Protein AF-A0AAE0E469-F1 (afdb_monomer)

Secondary structure (DSSP, 8-state):
-HHHHHHHB-HHHHHHHHHHHHHHHT--EEEEEETTEEEEEETTEEEEEPTTS-EEETT-HHHHHSS--HHHHHHHHHTS---S--GGG--GGGBTTHHHHHHH-TTS------HHHHHHHHHHHHHHHHHHHHHHHTT-HHHHHHHHHHHHHHHHHHHHHHHHHHHTTS--------------------------PPPP--------

Nearest PDB structures (foldseek):
  6u5o-assembly1_L  TM=4.399E-01  e=8.710E-01  Human metapneumovirus CAN97-83
  1w4t-assembly1_A  TM=4.137E-01  e=1.783E+00  Pseudomonas aeruginosa
  4py5-assembly1_A  TM=3.480E-01  e=1.583E+00  Thermovibrio ammonificans HB-1
  3c30-assembly1_A  TM=3.059E-01  e=9.493E+00  unclassified

Solvent-accessible surface area (backbone atoms only — not comparable to full-atom values): 12985 Å² total; per-residue (Å²): 67,70,69,61,43,55,71,45,28,32,71,72,57,32,51,56,42,50,56,22,54,60,53,19,73,79,56,55,75,47,80,47,79,54,98,90,43,67,34,37,39,36,83,86,39,47,34,42,66,46,97,87,72,45,78,47,47,65,79,36,41,38,82,64,71,57,40,68,38,24,63,59,50,33,42,36,45,73,75,64,65,44,60,58,80,59,68,92,65,60,52,63,84,52,26,50,59,48,69,56,51,66,71,75,41,84,78,61,75,76,80,64,81,54,67,68,58,58,50,50,53,54,50,53,43,50,52,42,56,49,52,46,49,53,60,61,19,68,79,35,74,70,44,32,54,54,52,50,56,52,49,57,53,49,52,51,54,51,53,51,52,57,55,50,60,68,65,66,77,77,76,83,78,89,87,83,86,82,90,83,89,78,90,86,87,89,79,88,80,89,87,80,87,85,85,87,80,85,85,87,83,84,88,82,87,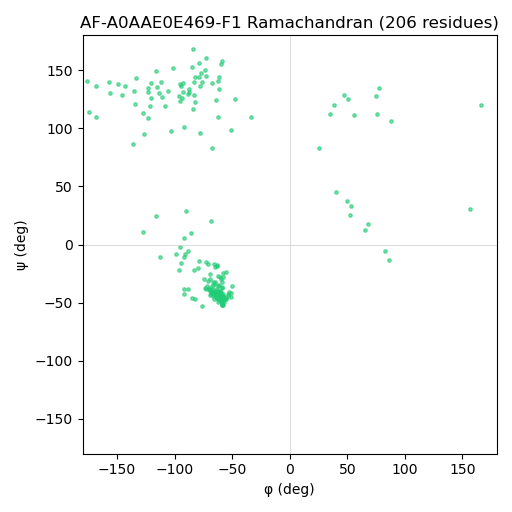84,88,132

Radius of gyration: 27.35 Å; Cα contacts (8 Å, |Δi|>4): 157; chains: 1; bounding box: 76×49×83 Å

pLDDT: mean 72.16, std 24.76, range [26.22, 98.0]

Mean predicted aligned error: 18.22 Å

InterPro domains:
  IPR006564 Zinc finger, PMZ-type [SM00575] (55-83)
  IPR007527 Zinc finger, SWIM-type [PF04434] (51-77)
  IPR007527 Zinc finger, SWIM-type [PS50966] (40-80)
  IPR031052 FHY3/FAR1 family [PTHR31669] (3-160)

Sequence (208 aa):
MLIQVREVYTKAIFLEFQHQFEQAVELNMNCVMNDGNIFYSVNMDCVSKESDNTLSCSCMMFEMKGVLCSHIIKILIDALNIKEIPTQYILKWWTKQARVECVQDMQWREIQEDPKLQQTCRYRLLCSIFTRISSRASESEKAYILANEHAINLTKVVEDILHVEIAGDNQEKDDGSQNIATEVDCTQDSNVIKVKGLKKERNISWAM

Structure (mmCIF, N/CA/C/O backbone):
data_AF-A0AAE0E469-F1
#
_entry.id   AF-A0AAE0E469-F1
#
loop_
_atom_site.group_PDB
_atom_site.id
_atom_site.type_symbol
_atom_site.label_atom_id
_atom_site.label_alt_id
_atom_site.label_comp_id
_atom_site.label_asym_id
_atom_site.label_entity_id
_atom_site.label_seq_id
_atom_site.pdbx_PDB_ins_code
_atom_site.Cartn_x
_atom_site.Cartn_y
_atom_site.Cartn_z
_atom_site.occupancy
_atom_site.B_iso_or_equiv
_atom_site.auth_seq_id
_atom_site.auth_comp_id
_atom_site.auth_asym_id
_atom_site.auth_atom_id
_atom_site.pdbx_PDB_model_num
ATOM 1 N N . MET A 1 1 ? -2.682 -8.317 -15.937 1.00 94.06 1 MET A N 1
ATOM 2 C CA . MET A 1 1 ? -3.074 -8.051 -14.537 1.00 94.06 1 MET A CA 1
ATOM 3 C C . MET A 1 1 ? -4.566 -7.750 -14.430 1.00 94.06 1 MET A C 1
ATOM 5 O O . MET A 1 1 ? -5.264 -8.517 -13.786 1.00 94.06 1 MET A O 1
ATOM 9 N N . LEU A 1 2 ? -5.096 -6.727 -15.121 1.00 95.06 2 LEU A N 1
ATOM 10 C CA . LEU A 1 2 ? -6.527 -6.360 -15.063 1.00 95.06 2 LEU A CA 1
ATOM 11 C C . LEU A 1 2 ? -7.510 -7.511 -15.349 1.00 95.06 2 LEU A C 1
ATOM 13 O O . LEU A 1 2 ? -8.511 -7.623 -14.651 1.00 95.06 2 LEU A O 1
ATOM 17 N N . ILE A 1 3 ? -7.220 -8.378 -16.331 1.00 95.81 3 ILE A N 1
ATOM 18 C CA . ILE A 1 3 ? -8.074 -9.538 -16.662 1.00 95.81 3 ILE A CA 1
ATOM 19 C C . ILE A 1 3 ? -8.235 -10.456 -15.443 1.00 95.81 3 ILE A C 1
ATOM 21 O O . ILE A 1 3 ? -9.351 -10.736 -15.027 1.00 95.81 3 ILE A O 1
ATOM 25 N N . GLN A 1 4 ? -7.126 -10.861 -14.826 1.00 95.06 4 GLN A N 1
ATOM 26 C CA . GLN A 1 4 ? -7.129 -11.710 -13.635 1.00 95.06 4 GLN A CA 1
ATOM 27 C C . GLN A 1 4 ? -7.886 -11.049 -12.472 1.00 95.06 4 GLN A C 1
ATOM 29 O O . GLN A 1 4 ? -8.752 -11.668 -11.859 1.00 95.06 4 GLN A O 1
ATOM 34 N N . VAL A 1 5 ? -7.605 -9.772 -12.191 1.00 93.88 5 VAL A N 1
ATOM 35 C CA . VAL A 1 5 ? -8.246 -9.050 -11.082 1.00 93.88 5 VAL A CA 1
ATOM 36 C C . VAL A 1 5 ? -9.755 -8.915 -11.298 1.00 93.88 5 VAL A C 1
ATOM 38 O O . VAL A 1 5 ? -10.522 -9.086 -10.352 1.00 93.88 5 VAL A O 1
ATOM 41 N N . ARG A 1 6 ? -10.204 -8.685 -12.539 1.00 94.44 6 ARG A N 1
ATOM 42 C CA . ARG A 1 6 ? -11.630 -8.655 -12.903 1.00 94.44 6 ARG A CA 1
ATOM 43 C C . ARG A 1 6 ? -12.335 -9.964 -12.577 1.00 94.44 6 ARG A C 1
ATOM 45 O O . ARG A 1 6 ? -13.501 -9.939 -12.180 1.00 94.44 6 ARG A O 1
ATOM 52 N N . GLU A 1 7 ? -11.664 -11.095 -12.764 1.00 93.62 7 GLU A N 1
ATOM 53 C CA . GLU A 1 7 ? -12.246 -12.406 -12.487 1.00 93.62 7 GLU A CA 1
ATOM 54 C C . GLU A 1 7 ? -12.343 -12.687 -10.990 1.00 93.62 7 GLU A C 1
ATOM 56 O O . GLU A 1 7 ? -13.364 -13.207 -10.538 1.00 93.62 7 GLU A O 1
ATOM 61 N N . VAL A 1 8 ? -11.350 -12.248 -10.218 1.00 91.44 8 VAL A N 1
ATOM 62 C CA . VAL A 1 8 ? -11.252 -12.534 -8.784 1.00 91.44 8 VAL A CA 1
ATOM 63 C C . VAL A 1 8 ? -12.060 -11.557 -7.926 1.00 91.44 8 VAL A C 1
ATOM 65 O O . VAL A 1 8 ? -12.781 -11.996 -7.030 1.00 91.44 8 VAL A O 1
ATOM 68 N N . TYR A 1 9 ? -11.975 -10.248 -8.171 1.00 90.62 9 TYR A N 1
ATOM 69 C CA . TYR A 1 9 ? -12.551 -9.222 -7.293 1.00 90.62 9 TYR A CA 1
ATOM 70 C C . TYR A 1 9 ? -14.022 -8.922 -7.555 1.00 90.62 9 TYR A C 1
ATOM 72 O O . TYR A 1 9 ? -14.538 -9.035 -8.668 1.00 90.62 9 TYR A O 1
ATOM 80 N N . THR A 1 10 ? -14.716 -8.480 -6.505 1.00 87.94 10 THR A N 1
ATOM 81 C CA . THR A 1 10 ? -16.032 -7.849 -6.666 1.00 87.94 10 THR A CA 1
ATOM 82 C C . THR A 1 10 ? -15.926 -6.602 -7.552 1.00 87.94 10 THR A C 1
ATOM 84 O O . THR A 1 10 ? -14.876 -5.966 -7.633 1.00 87.94 10 THR A O 1
ATOM 87 N N . LYS A 1 11 ? -17.028 -6.216 -8.210 1.00 89.38 11 LYS A N 1
ATOM 88 C CA . LYS A 1 11 ? -17.038 -5.086 -9.156 1.00 89.38 11 LYS A CA 1
ATOM 89 C C . LYS A 1 11 ? -16.494 -3.787 -8.546 1.00 89.38 11 LYS A C 1
ATOM 91 O O . LYS A 1 11 ? -15.735 -3.094 -9.209 1.00 89.38 11 LYS A O 1
ATOM 96 N N . ALA A 1 12 ? -16.870 -3.467 -7.307 1.00 88.12 12 ALA A N 1
ATOM 97 C CA . ALA A 1 12 ? -16.428 -2.243 -6.639 1.00 88.12 12 ALA A CA 1
ATOM 98 C C . ALA A 1 12 ? -14.904 -2.217 -6.442 1.00 88.12 12 ALA A C 1
ATOM 100 O O . ALA A 1 12 ? -14.252 -1.239 -6.791 1.00 88.12 12 ALA A O 1
ATOM 101 N N . ILE A 1 13 ? -14.332 -3.323 -5.961 1.00 91.94 13 ILE A N 1
ATOM 102 C CA . ILE A 1 13 ? -12.889 -3.422 -5.720 1.00 91.94 13 ILE A CA 1
ATOM 103 C C . ILE A 1 13 ? -12.108 -3.496 -7.029 1.00 91.94 13 ILE A C 1
ATOM 105 O O . ILE A 1 13 ? -11.037 -2.908 -7.139 1.00 91.94 13 ILE A O 1
ATOM 109 N N . PHE A 1 14 ? -12.660 -4.155 -8.050 1.00 94.50 14 PHE A N 1
ATOM 110 C CA . PHE A 1 14 ? -12.078 -4.127 -9.386 1.00 94.50 14 PHE A CA 1
ATOM 111 C C . PHE A 1 14 ? -11.963 -2.696 -9.930 1.00 94.50 14 PHE A C 1
ATOM 113 O O . PHE A 1 14 ?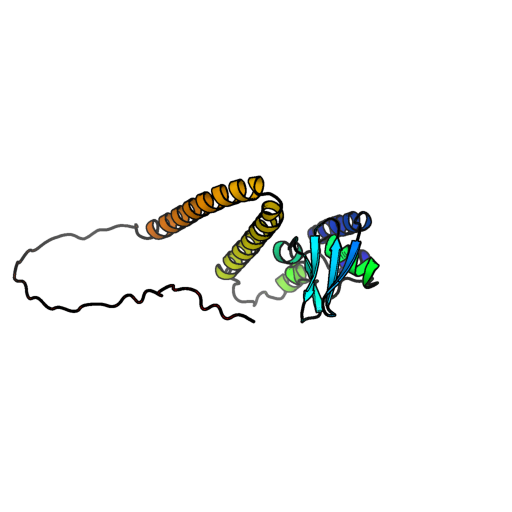 -10.920 -2.359 -10.478 1.00 94.50 14 PHE A O 1
ATOM 120 N N . LEU A 1 15 ? -12.986 -1.852 -9.758 1.00 94.38 15 LEU A N 1
ATOM 121 C CA . LEU A 1 15 ? -12.942 -0.460 -10.223 1.00 94.38 15 LEU A CA 1
ATOM 122 C C . LEU A 1 15 ? -11.894 0.373 -9.470 1.00 94.38 15 LEU A C 1
ATOM 124 O O . LEU A 1 15 ? -11.164 1.132 -10.101 1.00 94.38 15 LEU A O 1
ATOM 128 N N . GLU A 1 16 ? -11.763 0.191 -8.153 1.00 94.12 16 GLU A N 1
ATOM 129 C CA . GLU A 1 16 ? -10.701 0.845 -7.373 1.00 94.12 16 GLU A CA 1
ATOM 130 C C . GLU A 1 16 ? -9.311 0.395 -7.848 1.00 94.12 16 GLU A C 1
ATOM 132 O O . GLU A 1 16 ? -8.427 1.220 -8.076 1.00 94.12 16 GLU A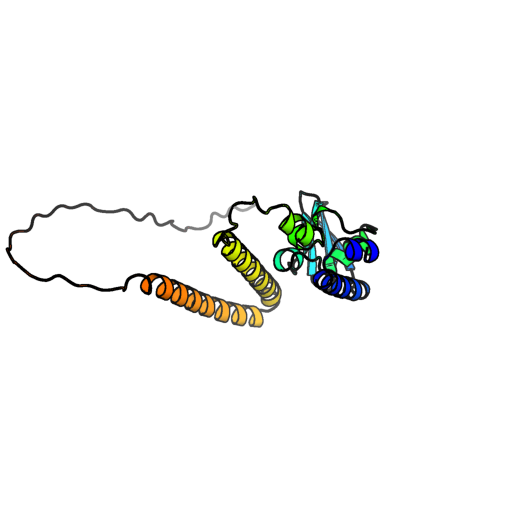 O 1
ATOM 137 N N . PHE A 1 17 ? -9.121 -0.911 -8.054 1.00 96.12 17 PHE A N 1
ATOM 138 C CA . PHE A 1 17 ? -7.868 -1.446 -8.579 1.00 96.12 17 PHE A CA 1
ATOM 139 C C . PHE A 1 17 ? -7.572 -0.924 -9.989 1.00 96.12 17 PHE A C 1
ATOM 141 O O . PHE A 1 17 ? -6.437 -0.563 -10.284 1.00 96.12 17 PHE A O 1
ATOM 148 N N . GLN A 1 18 ? -8.581 -0.865 -10.860 1.00 97.25 18 GLN A N 1
ATOM 149 C CA . GLN A 1 18 ? -8.441 -0.335 -12.212 1.00 97.25 18 GLN A CA 1
ATOM 150 C C . GLN A 1 18 ? -7.968 1.121 -12.182 1.00 97.25 18 GLN A C 1
ATOM 152 O O . GLN A 1 18 ? -7.025 1.463 -12.888 1.00 97.25 18 GLN A O 1
ATOM 157 N N . HIS A 1 19 ? -8.551 1.948 -11.315 1.00 96.25 19 HIS A N 1
ATOM 158 C CA . HIS A 1 19 ? -8.124 3.332 -11.139 1.00 96.25 19 HIS A CA 1
ATOM 159 C C . HIS A 1 19 ? -6.658 3.444 -10.680 1.00 96.25 19 HIS A C 1
ATOM 161 O O . HIS A 1 19 ? -5.913 4.288 -11.177 1.00 96.25 19 HIS A O 1
ATOM 167 N N . GLN A 1 20 ? -6.212 2.578 -9.763 1.00 96.94 20 GLN A N 1
ATOM 168 C CA . GLN A 1 20 ? -4.802 2.524 -9.351 1.00 96.94 20 GLN A CA 1
ATOM 169 C C . GLN A 1 20 ? -3.880 2.052 -10.479 1.00 96.94 20 GLN A C 1
ATOM 171 O O . GLN A 1 20 ? -2.775 2.568 -10.636 1.00 96.94 20 GLN A O 1
ATOM 176 N N . PHE A 1 21 ? -4.335 1.087 -11.277 1.00 96.94 21 PHE A N 1
ATOM 177 C CA . PHE A 1 21 ? -3.595 0.578 -12.425 1.00 96.94 21 PHE A CA 1
ATOM 178 C C . PHE A 1 21 ? -3.399 1.656 -13.495 1.00 96.94 21 PHE A C 1
ATOM 180 O O . PHE A 1 21 ? -2.299 1.800 -14.016 1.00 96.94 21 PHE A O 1
ATOM 187 N N . GLU A 1 22 ? -4.440 2.429 -13.798 1.00 96.19 22 GLU A N 1
ATOM 188 C CA . GLU A 1 22 ? -4.377 3.545 -14.748 1.00 96.19 22 GLU A CA 1
ATOM 189 C C . GLU A 1 22 ? -3.402 4.626 -14.265 1.00 96.19 22 GLU A C 1
ATOM 191 O O . GLU A 1 22 ? -2.513 5.019 -15.017 1.00 96.19 22 GLU A O 1
ATOM 196 N N . GLN A 1 23 ? -3.475 5.016 -12.986 1.00 95.25 23 GLN A N 1
ATOM 197 C CA . GLN A 1 23 ? -2.520 5.962 -12.395 1.00 95.25 23 GLN A CA 1
ATOM 198 C C . GLN A 1 23 ? -1.072 5.469 -12.464 1.00 95.25 23 GLN A C 1
ATOM 200 O O . GLN A 1 23 ? -0.169 6.270 -12.686 1.00 95.25 23 GLN A O 1
ATOM 205 N N . ALA A 1 24 ? -0.830 4.164 -12.297 1.00 95.50 24 ALA A N 1
ATOM 206 C CA . ALA A 1 24 ? 0.519 3.601 -12.315 1.00 95.50 24 ALA A CA 1
ATOM 207 C C . ALA A 1 24 ? 1.258 3.862 -13.638 1.00 95.50 24 ALA A C 1
ATOM 209 O O . ALA A 1 24 ? 2.478 4.032 -13.638 1.00 95.50 24 ALA A O 1
ATOM 210 N N . VAL A 1 25 ? 0.535 3.926 -14.761 1.00 91.38 25 VAL A N 1
ATOM 211 C CA . VAL A 1 25 ? 1.118 4.152 -16.093 1.00 91.38 25 VAL A CA 1
ATOM 212 C C . VAL A 1 25 ? 1.841 5.500 -16.168 1.00 91.38 25 VAL A C 1
ATOM 214 O O . VAL A 1 25 ? 2.889 5.592 -16.805 1.00 91.38 25 VAL A O 1
ATOM 217 N N . GLU A 1 26 ? 1.333 6.514 -15.469 1.00 91.50 26 GLU A N 1
ATOM 218 C CA . GLU A 1 26 ? 1.835 7.893 -15.506 1.00 91.50 26 GLU A CA 1
ATOM 219 C C . GLU A 1 26 ? 2.955 8.171 -14.490 1.00 91.50 26 GLU A C 1
ATOM 221 O O . GLU A 1 26 ? 3.531 9.261 -14.467 1.00 91.50 26 GLU A O 1
ATOM 226 N N . LEU A 1 27 ? 3.278 7.205 -13.625 1.00 91.94 27 LEU A N 1
ATOM 227 C CA . LEU A 1 27 ? 4.275 7.405 -12.579 1.00 91.94 27 LEU A CA 1
ATOM 228 C C . LEU A 1 27 ? 5.703 7.297 -13.118 1.00 91.94 27 LEU A C 1
ATOM 230 O O . LEU A 1 27 ? 6.016 6.436 -13.943 1.00 91.94 27 LEU A O 1
ATOM 234 N N . ASN A 1 28 ? 6.599 8.116 -12.567 1.00 89.31 28 ASN A N 1
ATOM 235 C CA . ASN A 1 28 ? 8.036 7.959 -12.755 1.00 89.31 28 ASN A CA 1
ATOM 236 C C . ASN A 1 28 ? 8.614 7.147 -11.599 1.00 89.31 28 ASN A C 1
ATOM 238 O O . ASN A 1 28 ? 8.279 7.383 -10.437 1.00 89.31 28 ASN A O 1
ATOM 242 N N . MET A 1 29 ? 9.496 6.207 -11.925 1.00 90.69 29 MET A N 1
ATOM 243 C CA . MET A 1 29 ? 10.128 5.309 -10.965 1.00 90.69 29 MET A CA 1
ATOM 244 C C . MET A 1 29 ? 11.646 5.440 -11.053 1.00 90.69 29 MET A C 1
ATOM 246 O O . MET A 1 29 ? 12.221 5.335 -12.133 1.00 90.69 29 MET A O 1
ATOM 250 N N . ASN A 1 30 ? 12.279 5.597 -9.896 1.00 86.12 30 ASN A N 1
ATOM 251 C CA . ASN A 1 30 ? 13.720 5.518 -9.709 1.00 86.12 30 ASN A CA 1
ATOM 252 C C . ASN A 1 30 ? 14.051 4.341 -8.786 1.00 86.12 30 ASN A C 1
ATOM 254 O O . ASN A 1 30 ? 13.279 4.008 -7.888 1.00 86.12 30 ASN A O 1
ATOM 258 N N . CYS A 1 31 ? 15.214 3.732 -8.988 1.00 83.38 31 CYS A N 1
ATOM 259 C CA . CYS A 1 31 ? 15.713 2.643 -8.157 1.00 83.38 31 CYS A CA 1
ATOM 260 C C . CYS A 1 31 ? 16.963 3.106 -7.407 1.00 83.38 31 CYS A C 1
ATOM 262 O O . CYS A 1 31 ? 17.894 3.632 -8.018 1.00 83.38 31 CYS A O 1
ATOM 264 N N . VAL A 1 32 ? 16.993 2.883 -6.096 1.00 81.06 32 VAL A N 1
ATOM 265 C CA . VAL A 1 32 ? 18.137 3.160 -5.226 1.00 81.06 32 VAL A CA 1
ATOM 266 C C . VAL A 1 32 ? 18.562 1.850 -4.571 1.00 81.06 32 VAL A C 1
ATOM 268 O O . VAL A 1 32 ? 17.747 1.158 -3.964 1.00 81.06 32 VAL A O 1
ATOM 271 N N . MET A 1 33 ? 19.839 1.496 -4.699 1.00 74.75 33 MET A N 1
ATOM 272 C CA . MET A 1 33 ? 20.418 0.365 -3.972 1.00 74.75 33 MET A CA 1
ATOM 273 C C . MET A 1 33 ? 21.106 0.880 -2.711 1.00 74.75 33 MET A C 1
ATOM 275 O O . MET A 1 33 ? 21.937 1.783 -2.801 1.00 74.75 33 MET A O 1
ATOM 279 N N . ASN A 1 34 ? 20.779 0.303 -1.556 1.00 74.25 34 ASN A N 1
ATOM 280 C CA . ASN A 1 34 ? 21.435 0.608 -0.288 1.00 74.25 34 ASN A CA 1
ATOM 281 C C . ASN A 1 34 ? 21.761 -0.692 0.455 1.00 74.25 34 ASN A C 1
ATOM 283 O O . ASN A 1 34 ? 20.857 -1.480 0.723 1.00 74.25 34 ASN A O 1
ATOM 287 N N . ASP A 1 35 ? 23.040 -0.933 0.745 1.00 75.81 35 ASP A N 1
ATOM 288 C CA . ASP A 1 35 ? 23.527 -2.109 1.486 1.00 75.81 35 ASP A CA 1
ATOM 289 C C . ASP A 1 35 ? 22.997 -3.466 0.973 1.00 75.81 35 ASP A C 1
ATOM 291 O O . ASP A 1 35 ? 22.701 -4.380 1.739 1.00 75.81 35 ASP A O 1
ATOM 295 N N . GLY A 1 36 ? 22.853 -3.605 -0.350 1.00 71.69 36 GLY A N 1
ATOM 296 C CA . GLY A 1 36 ? 22.331 -4.819 -0.996 1.00 71.69 36 GLY A CA 1
ATOM 297 C C . GLY A 1 36 ? 20.801 -4.923 -1.043 1.00 71.69 36 GLY A C 1
ATOM 298 O O . GLY A 1 36 ? 20.279 -5.817 -1.709 1.00 71.69 36 GLY A O 1
ATOM 299 N N . ASN A 1 37 ? 20.080 -3.989 -0.419 1.00 75.00 37 ASN A N 1
ATOM 300 C CA . ASN A 1 37 ? 18.627 -3.874 -0.508 1.00 75.00 37 ASN A CA 1
ATOM 301 C C . ASN A 1 37 ? 18.217 -2.916 -1.634 1.00 75.00 37 ASN A C 1
ATOM 303 O O . ASN A 1 37 ? 18.810 -1.852 -1.827 1.00 75.00 37 ASN A O 1
ATOM 307 N N . ILE A 1 38 ? 17.176 -3.300 -2.376 1.00 78.50 38 ILE A N 1
ATOM 308 C CA . ILE A 1 38 ? 16.603 -2.497 -3.460 1.00 78.50 38 ILE A CA 1
ATOM 309 C C . ILE A 1 38 ? 15.422 -1.697 -2.910 1.00 78.50 38 ILE A C 1
ATOM 311 O O . ILE A 1 38 ? 14.460 -2.281 -2.408 1.00 78.50 38 ILE A O 1
ATOM 315 N N . PHE A 1 39 ? 15.486 -0.376 -3.058 1.00 84.50 39 PHE A N 1
ATOM 316 C CA . PHE A 1 39 ? 14.403 0.553 -2.755 1.00 84.50 39 PHE A CA 1
ATOM 317 C C . PHE A 1 39 ? 13.937 1.237 -4.036 1.00 84.50 39 PHE A C 1
ATOM 319 O O . PHE A 1 39 ? 14.749 1.699 -4.842 1.00 84.50 39 PHE A O 1
ATOM 326 N N . TYR A 1 40 ? 12.624 1.341 -4.212 1.00 86.00 40 TYR A N 1
ATOM 327 C CA . TYR A 1 40 ? 12.039 2.068 -5.334 1.00 86.00 40 TYR A CA 1
ATOM 328 C C . TYR A 1 40 ? 11.459 3.387 -4.837 1.00 86.00 40 TYR A C 1
ATOM 330 O O . TYR A 1 40 ? 10.724 3.415 -3.853 1.00 86.00 40 TYR A O 1
ATOM 338 N N . SER A 1 41 ? 11.765 4.479 -5.530 1.00 86.31 41 SER A N 1
ATOM 339 C CA . SER A 1 41 ? 11.124 5.775 -5.320 1.00 86.31 41 SER A CA 1
ATOM 340 C C . SER A 1 41 ? 10.206 6.064 -6.499 1.00 86.31 41 SER A C 1
ATOM 342 O O . SER A 1 41 ? 10.665 6.125 -7.641 1.00 86.31 41 SER A O 1
ATOM 344 N N . VAL A 1 42 ? 8.912 6.224 -6.234 1.00 85.12 42 VAL A N 1
ATOM 345 C CA . VAL A 1 42 ? 7.883 6.464 -7.248 1.00 85.12 42 VAL A CA 1
ATOM 346 C C . VAL A 1 42 ? 7.162 7.765 -6.914 1.00 85.12 42 VAL A C 1
ATOM 348 O O . VAL A 1 42 ? 6.442 7.820 -5.926 1.00 85.12 42 VAL A O 1
ATOM 351 N N . ASN A 1 43 ? 7.377 8.825 -7.704 1.00 78.88 43 ASN A N 1
ATOM 352 C CA . ASN A 1 43 ? 6.793 10.164 -7.491 1.00 78.88 43 ASN A CA 1
ATOM 353 C C . ASN A 1 43 ? 6.760 10.626 -6.008 1.00 78.88 43 ASN A C 1
ATOM 355 O O . ASN A 1 43 ? 5.770 11.194 -5.557 1.00 78.88 43 ASN A O 1
ATOM 359 N N . MET A 1 44 ? 7.871 10.426 -5.282 1.00 79.06 44 MET A N 1
ATOM 360 C CA . MET A 1 44 ? 8.103 10.735 -3.851 1.00 79.06 44 MET A CA 1
ATOM 361 C C . MET A 1 44 ? 7.682 9.668 -2.829 1.00 79.06 44 MET A C 1
ATOM 363 O O . MET A 1 44 ? 8.138 9.747 -1.690 1.00 79.06 44 MET A O 1
ATOM 367 N N . ASP A 1 45 ? 6.899 8.657 -3.198 1.00 82.25 45 ASP A N 1
ATOM 368 C CA . ASP A 1 45 ? 6.629 7.523 -2.313 1.00 82.25 45 ASP A CA 1
ATOM 369 C C . ASP A 1 45 ? 7.754 6.484 -2.394 1.00 82.25 45 ASP A C 1
ATOM 371 O O . ASP A 1 45 ? 8.297 6.197 -3.464 1.00 82.25 45 ASP A O 1
ATOM 375 N N . CYS A 1 46 ? 8.118 5.920 -1.244 1.00 85.44 46 CYS A N 1
ATOM 376 C CA . CYS A 1 46 ? 9.108 4.857 -1.142 1.00 85.44 46 CYS A CA 1
ATOM 377 C C . CYS A 1 46 ? 8.402 3.503 -1.115 1.00 85.44 46 CYS A C 1
ATOM 379 O O . CYS A 1 46 ? 7.385 3.328 -0.435 1.00 85.44 46 CYS A O 1
ATOM 381 N N . VAL A 1 47 ? 8.953 2.539 -1.844 1.00 88.38 47 VAL A N 1
ATOM 382 C CA . VAL A 1 47 ? 8.531 1.144 -1.792 1.00 88.38 47 VAL A CA 1
ATOM 383 C C . VAL A 1 47 ? 9.724 0.284 -1.401 1.00 88.38 47 VAL A C 1
ATOM 385 O O . VAL A 1 47 ? 10.741 0.245 -2.102 1.00 88.38 47 VAL A O 1
ATOM 388 N N . SER A 1 48 ? 9.581 -0.400 -0.269 1.00 87.25 48 SER A N 1
ATOM 389 C CA . SER A 1 48 ? 10.540 -1.358 0.266 1.00 87.25 48 SER A CA 1
ATOM 390 C C . SER A 1 48 ? 10.084 -2.779 -0.013 1.00 87.25 48 SER A C 1
ATOM 392 O O . SER A 1 48 ? 8.892 -3.070 -0.124 1.00 87.25 48 SER A O 1
ATOM 394 N N . LYS A 1 49 ? 11.057 -3.679 -0.115 1.00 86.31 49 LYS A N 1
ATOM 395 C CA . LYS A 1 49 ? 10.804 -5.112 -0.100 1.00 86.31 49 LYS A CA 1
ATOM 396 C C . LYS A 1 49 ? 10.957 -5.630 1.328 1.00 86.31 49 LYS A C 1
ATOM 398 O O . LYS A 1 49 ? 11.998 -5.433 1.948 1.00 86.31 49 LYS A O 1
ATOM 403 N N . GLU A 1 50 ? 9.933 -6.308 1.811 1.00 81.81 50 GLU A N 1
ATOM 404 C CA . GLU A 1 50 ? 9.876 -6.926 3.127 1.00 81.81 50 GLU A CA 1
ATOM 405 C C . GLU A 1 50 ? 10.527 -8.318 3.130 1.00 81.81 50 GLU A C 1
ATOM 407 O O . GLU A 1 50 ? 10.812 -8.920 2.086 1.00 81.81 50 GLU A O 1
ATOM 412 N N . SER A 1 51 ? 10.749 -8.853 4.333 1.00 78.94 51 SER A N 1
ATOM 413 C CA . SER A 1 51 ? 11.388 -10.165 4.539 1.00 78.94 51 SER A CA 1
ATOM 414 C C . SER A 1 51 ? 10.629 -11.343 3.909 1.00 78.94 51 SER A C 1
ATOM 416 O O . SER A 1 51 ? 11.244 -12.326 3.500 1.00 78.94 51 SER A O 1
ATOM 418 N N . ASP A 1 52 ? 9.307 -11.232 3.766 1.00 79.00 52 ASP A N 1
ATOM 419 C CA . ASP A 1 52 ? 8.436 -12.223 3.124 1.00 79.00 52 ASP A CA 1
ATOM 420 C C . ASP A 1 52 ? 8.340 -12.050 1.594 1.00 79.00 52 ASP A C 1
ATOM 422 O O . ASP A 1 52 ? 7.542 -12.710 0.928 1.00 79.00 52 ASP A O 1
ATOM 426 N N . ASN A 1 53 ? 9.188 -11.190 1.020 1.00 79.31 53 ASN A N 1
ATOM 427 C CA . ASN A 1 53 ? 9.187 -10.767 -0.379 1.00 79.31 53 ASN A CA 1
ATOM 428 C C . ASN A 1 53 ? 7.953 -9.963 -0.818 1.00 79.31 53 ASN A C 1
ATOM 430 O O . ASN A 1 53 ? 7.781 -9.751 -2.023 1.00 79.31 53 ASN A O 1
ATOM 434 N N . THR A 1 54 ? 7.120 -9.484 0.105 1.00 86.00 54 THR A N 1
ATOM 435 C CA . THR A 1 54 ? 6.116 -8.472 -0.226 1.00 86.00 54 THR A CA 1
ATOM 436 C C . THR A 1 54 ? 6.773 -7.112 -0.439 1.00 86.00 54 THR A C 1
ATOM 438 O O . THR A 1 54 ? 7.831 -6.798 0.090 1.00 86.00 54 THR A O 1
ATOM 441 N N . LEU A 1 55 ? 6.160 -6.308 -1.289 1.00 90.31 55 LEU A N 1
ATOM 442 C CA . LEU A 1 55 ? 6.379 -4.876 -1.399 1.00 90.31 55 LEU A CA 1
ATOM 443 C C . LEU A 1 55 ? 5.450 -4.139 -0.432 1.00 90.31 55 LEU A C 1
ATOM 445 O O . LEU A 1 55 ? 4.233 -4.354 -0.466 1.00 90.31 55 LEU A O 1
ATOM 449 N N . SER A 1 56 ? 6.036 -3.245 0.355 1.00 87.38 56 SER A N 1
ATOM 450 C CA . SER A 1 56 ? 5.359 -2.282 1.220 1.00 87.38 56 SER A CA 1
ATOM 451 C C . SER A 1 56 ? 5.594 -0.878 0.681 1.00 87.38 56 SER A C 1
ATOM 453 O O . SER A 1 56 ? 6.688 -0.566 0.213 1.00 87.38 56 SER A O 1
ATOM 455 N N . CYS A 1 57 ? 4.573 -0.026 0.711 1.00 89.38 57 CYS A N 1
ATOM 456 C CA . CYS A 1 57 ? 4.666 1.343 0.215 1.00 89.38 57 CYS A CA 1
ATOM 457 C C . CYS A 1 57 ? 4.351 2.341 1.325 1.00 89.38 57 CYS A C 1
ATOM 459 O O . CYS A 1 57 ? 3.372 2.171 2.049 1.00 89.38 57 CYS A O 1
ATOM 461 N N . SER A 1 58 ? 5.103 3.442 1.391 1.00 84.88 58 SER A N 1
ATOM 462 C CA . SER A 1 58 ? 4.878 4.536 2.348 1.00 84.88 58 SER A CA 1
ATOM 463 C C . SER A 1 58 ? 3.471 5.138 2.297 1.00 84.88 58 SER A C 1
ATOM 465 O O . SER A 1 58 ? 3.003 5.674 3.299 1.00 84.88 58 SER A O 1
ATOM 467 N N . CYS A 1 59 ? 2.762 5.018 1.169 1.00 84.88 59 CYS A N 1
ATOM 468 C CA . CYS A 1 59 ? 1.370 5.461 1.059 1.00 84.88 59 CYS A CA 1
ATOM 469 C C . CYS A 1 59 ? 0.374 4.577 1.838 1.00 84.88 59 CYS A C 1
ATOM 471 O O . CYS A 1 59 ? -0.764 4.991 2.047 1.00 84.88 59 CYS A O 1
ATOM 473 N N . MET A 1 60 ? 0.785 3.365 2.229 1.00 82.25 60 MET A N 1
ATOM 474 C CA . MET A 1 60 ? 0.034 2.352 2.979 1.00 82.25 60 MET A CA 1
ATOM 475 C C . MET A 1 60 ? -1.350 1.973 2.415 1.00 82.25 60 MET A C 1
ATOM 477 O O . MET A 1 60 ? -2.261 1.573 3.144 1.00 82.25 60 MET A O 1
ATOM 481 N N . MET A 1 61 ? -1.575 2.143 1.109 1.00 85.44 61 MET A N 1
ATOM 482 C CA . MET A 1 61 ? -2.899 1.908 0.521 1.00 85.44 61 MET A CA 1
ATOM 483 C C . MET A 1 61 ? -3.364 0.457 0.671 1.00 85.44 61 MET A C 1
ATOM 485 O O . MET A 1 61 ? -4.556 0.218 0.878 1.00 85.44 61 MET A O 1
ATOM 489 N N . PHE A 1 62 ? -2.442 -0.502 0.591 1.00 86.62 62 PHE A N 1
ATOM 490 C CA . PHE A 1 62 ? -2.779 -1.912 0.735 1.00 86.62 62 PHE A CA 1
ATOM 491 C C . PHE A 1 62 ? -3.184 -2.235 2.177 1.00 86.62 62 PHE A C 1
ATOM 493 O O . PHE A 1 62 ? -4.174 -2.920 2.408 1.00 86.62 62 PHE A O 1
ATOM 500 N N . GLU A 1 63 ? -2.499 -1.658 3.153 1.00 84.31 63 GLU A N 1
ATOM 501 C CA . GLU A 1 63 ? -2.781 -1.785 4.577 1.00 84.31 63 GLU A CA 1
ATOM 502 C C . GLU A 1 63 ? -4.120 -1.132 4.947 1.00 84.31 63 GLU A C 1
ATOM 504 O O . GLU A 1 63 ? -4.834 -1.642 5.811 1.00 84.31 63 GLU A O 1
ATOM 509 N N . MET A 1 64 ? -4.480 -0.028 4.281 1.00 72.69 64 MET A N 1
ATOM 510 C CA . MET A 1 64 ? -5.721 0.716 4.527 1.00 72.69 64 MET A CA 1
ATOM 511 C C . MET A 1 64 ? -6.945 0.125 3.821 1.00 72.69 64 MET A C 1
ATOM 513 O O . MET A 1 64 ? -8.015 0.021 4.416 1.00 72.69 64 MET A O 1
ATOM 517 N N . LYS A 1 65 ? -6.822 -0.201 2.531 1.00 80.56 65 LYS A N 1
ATOM 518 C CA . LYS A 1 65 ? -7.949 -0.586 1.663 1.00 80.56 65 LYS A CA 1
ATOM 519 C C . LYS A 1 65 ? -7.901 -2.047 1.225 1.00 80.56 65 LYS A C 1
ATOM 521 O O . LYS A 1 65 ? -8.864 -2.538 0.645 1.00 80.56 65 LYS A O 1
ATOM 526 N N . GLY A 1 66 ? -6.796 -2.751 1.455 1.00 82.69 66 GLY A N 1
ATOM 527 C CA . GLY A 1 66 ? -6.590 -4.093 0.913 1.00 82.69 66 GLY A CA 1
ATOM 528 C C . GLY A 1 66 ? -6.423 -4.123 -0.608 1.00 82.69 66 GLY A C 1
ATOM 529 O O . GLY A 1 66 ? -6.601 -5.173 -1.219 1.00 82.69 66 GLY A O 1
ATOM 530 N N . VAL A 1 67 ? -6.126 -2.972 -1.224 1.00 91.00 67 VAL A N 1
ATOM 531 C CA . VAL A 1 67 ? -5.942 -2.802 -2.671 1.00 91.00 67 VAL A CA 1
ATOM 532 C C . VAL A 1 67 ? -4.560 -2.212 -2.916 1.00 91.00 67 VAL A C 1
ATOM 534 O O . VAL A 1 67 ? -4.156 -1.274 -2.232 1.00 91.00 67 VAL A O 1
ATOM 537 N N . LEU A 1 68 ? -3.829 -2.769 -3.881 1.00 95.19 68 LEU A N 1
ATOM 538 C CA . LEU A 1 68 ? -2.514 -2.260 -4.261 1.00 95.19 68 LEU A CA 1
ATOM 539 C C . LEU A 1 68 ? -2.606 -0.816 -4.769 1.00 95.19 68 LEU A C 1
ATOM 541 O O . LEU A 1 68 ? -3.447 -0.515 -5.615 1.00 95.19 68 LEU A O 1
ATOM 545 N N . CYS A 1 69 ? -1.711 0.052 -4.293 1.00 95.81 69 CYS A N 1
ATOM 546 C CA . CYS A 1 69 ? -1.545 1.390 -4.855 1.00 95.81 69 CYS A CA 1
ATOM 547 C C . CYS A 1 69 ? -0.868 1.352 -6.222 1.00 95.81 69 CYS A C 1
ATOM 549 O O . CYS A 1 69 ? -0.123 0.424 -6.557 1.00 95.81 69 CYS A O 1
ATOM 551 N N . SER A 1 70 ? -1.047 2.440 -6.960 1.00 96.56 70 SER A N 1
ATOM 552 C CA . SER A 1 70 ? -0.340 2.726 -8.203 1.00 96.56 70 SER A CA 1
ATOM 553 C C . SER A 1 70 ? 1.188 2.582 -8.079 1.00 96.56 70 SER A C 1
ATOM 555 O O . SER A 1 70 ? 1.812 2.057 -8.999 1.00 96.56 70 SER A O 1
ATOM 557 N N . HIS A 1 71 ? 1.793 2.933 -6.933 1.00 95.19 71 HIS A N 1
ATOM 558 C CA . HIS A 1 71 ? 3.239 2.785 -6.690 1.00 95.19 71 HIS A CA 1
ATOM 559 C C . HIS A 1 71 ? 3.708 1.324 -6.731 1.00 95.19 71 HIS A C 1
ATOM 561 O O . HIS A 1 71 ? 4.664 0.996 -7.433 1.00 95.19 71 HIS A O 1
ATOM 567 N N . ILE A 1 72 ? 3.023 0.428 -6.010 1.00 95.25 72 ILE A N 1
ATOM 568 C CA . ILE A 1 72 ? 3.365 -1.001 -6.004 1.00 95.25 72 ILE A CA 1
ATOM 569 C C . ILE A 1 72 ? 3.058 -1.612 -7.374 1.00 95.25 72 ILE A C 1
ATOM 571 O O . ILE A 1 72 ? 3.872 -2.372 -7.895 1.00 95.25 72 ILE A O 1
ATOM 575 N N . ILE A 1 73 ? 1.926 -1.253 -7.992 1.00 96.62 73 ILE A N 1
ATOM 576 C CA . ILE A 1 73 ? 1.558 -1.738 -9.331 1.00 96.62 73 ILE A CA 1
ATOM 577 C C . ILE A 1 73 ? 2.637 -1.371 -10.358 1.00 96.62 73 ILE A C 1
ATOM 579 O O . ILE A 1 73 ? 3.050 -2.233 -11.133 1.00 96.62 73 ILE A O 1
ATOM 583 N N . LYS A 1 74 ? 3.140 -0.131 -10.327 1.00 95.69 74 LYS A N 1
ATOM 584 C CA . LYS A 1 74 ? 4.221 0.339 -11.201 1.00 95.69 74 LYS A CA 1
ATOM 585 C C . LYS A 1 74 ? 5.463 -0.542 -11.094 1.00 95.69 74 LYS A C 1
ATOM 587 O O . LYS A 1 74 ? 5.996 -0.970 -12.110 1.00 95.69 74 LYS A O 1
ATOM 592 N N . ILE A 1 75 ? 5.887 -0.867 -9.875 1.00 94.50 75 ILE A N 1
ATOM 593 C CA . ILE A 1 75 ? 7.072 -1.705 -9.634 1.00 94.50 75 ILE A CA 1
ATOM 594 C C . ILE A 1 75 ? 6.837 -3.144 -10.088 1.00 94.50 75 ILE A C 1
ATOM 596 O O . ILE A 1 75 ? 7.711 -3.733 -10.724 1.00 94.50 75 ILE A O 1
ATOM 600 N N . LEU A 1 76 ? 5.661 -3.712 -9.798 1.00 94.50 76 LEU A N 1
ATOM 601 C CA . LEU A 1 76 ? 5.314 -5.060 -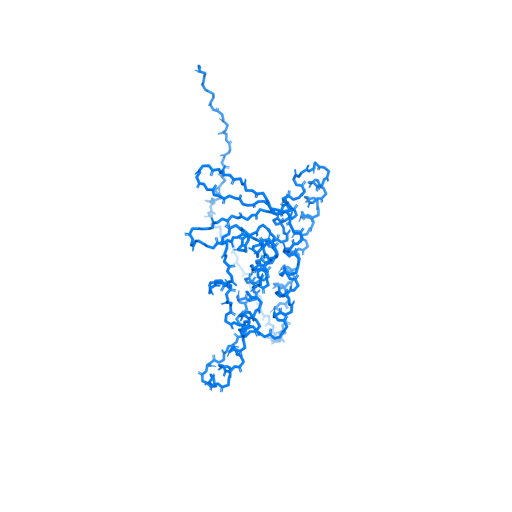10.245 1.00 94.50 76 LEU A CA 1
ATOM 602 C C . LEU A 1 76 ? 5.433 -5.173 -11.770 1.00 94.50 76 LEU A C 1
ATOM 604 O O . LEU A 1 76 ? 6.047 -6.119 -12.252 1.00 94.50 76 LEU A O 1
ATOM 608 N N . ILE A 1 77 ? 4.892 -4.209 -12.517 1.00 94.12 77 ILE A N 1
ATOM 609 C CA . ILE A 1 77 ? 4.877 -4.249 -13.984 1.00 94.12 77 ILE A CA 1
ATOM 610 C C . ILE A 1 77 ? 6.253 -3.908 -14.564 1.00 94.12 77 ILE A C 1
ATOM 612 O O . ILE A 1 77 ? 6.781 -4.686 -15.355 1.00 94.12 77 ILE A O 1
ATOM 616 N N . ASP A 1 78 ? 6.844 -2.781 -14.166 1.00 93.12 78 ASP A N 1
ATOM 617 C CA . ASP A 1 78 ? 7.995 -2.214 -14.877 1.00 93.12 78 ASP A CA 1
ATOM 618 C C . ASP A 1 78 ? 9.333 -2.757 -14.366 1.00 93.12 78 ASP A C 1
ATOM 620 O O . ASP A 1 78 ? 10.241 -2.988 -15.162 1.00 93.12 78 ASP A O 1
ATOM 624 N N . ALA A 1 79 ? 9.475 -2.974 -13.054 1.00 91.31 79 ALA A N 1
ATOM 625 C CA . ALA A 1 79 ? 10.730 -3.456 -12.471 1.00 91.31 79 ALA A CA 1
ATOM 626 C C . ALA A 1 79 ? 10.780 -4.984 -12.377 1.00 91.31 79 ALA A C 1
ATOM 628 O O . ALA A 1 79 ? 11.809 -5.594 -12.663 1.00 91.31 79 ALA A O 1
ATOM 629 N N . LEU A 1 80 ? 9.675 -5.610 -11.963 1.00 91.25 80 LEU A N 1
ATOM 630 C CA . LEU A 1 80 ? 9.622 -7.052 -11.705 1.00 91.25 80 LEU A CA 1
ATOM 631 C C . LEU A 1 80 ? 9.023 -7.854 -12.867 1.00 91.25 80 LEU A C 1
ATOM 633 O O . LEU A 1 80 ? 9.073 -9.083 -12.843 1.00 91.25 80 LEU A O 1
ATOM 637 N N . ASN A 1 81 ? 8.476 -7.180 -13.887 1.00 93.50 81 ASN A N 1
ATOM 638 C CA . ASN A 1 81 ? 7.838 -7.795 -15.055 1.00 93.50 81 ASN A CA 1
ATOM 639 C C . ASN A 1 81 ? 6.738 -8.817 -14.686 1.00 93.50 81 ASN A C 1
ATOM 641 O O . ASN A 1 81 ? 6.517 -9.823 -15.368 1.00 93.50 81 ASN A O 1
ATOM 645 N N . ILE A 1 82 ? 6.043 -8.558 -13.580 1.00 93.88 82 ILE A N 1
ATOM 646 C CA . ILE A 1 82 ? 4.946 -9.358 -13.050 1.00 93.88 82 ILE A CA 1
ATOM 647 C C . ILE A 1 82 ? 3.655 -8.949 -13.762 1.00 93.88 82 ILE A C 1
ATOM 649 O O . ILE A 1 82 ? 3.166 -7.825 -13.655 1.00 93.88 82 ILE A O 1
ATOM 653 N N . LYS A 1 83 ? 3.072 -9.900 -14.494 1.00 92.81 83 LYS A N 1
ATOM 654 C CA . LYS A 1 83 ? 1.873 -9.672 -15.318 1.00 92.81 83 LYS A CA 1
ATOM 655 C C . LYS A 1 83 ? 0.567 -9.956 -14.586 1.00 92.81 83 LYS A C 1
ATOM 657 O O . LYS A 1 83 ? -0.498 -9.602 -15.094 1.00 92.81 83 LYS A O 1
ATOM 662 N N . GLU A 1 84 ? 0.630 -10.567 -13.414 1.00 94.56 84 GLU A N 1
ATOM 663 C CA . GLU A 1 84 ? -0.509 -11.030 -12.623 1.00 94.56 84 GLU A CA 1
ATOM 664 C C . GLU A 1 84 ? -0.330 -10.613 -11.170 1.00 94.56 84 GLU A C 1
ATOM 666 O O . GLU A 1 84 ? 0.791 -10.589 -10.676 1.00 94.56 84 GLU A O 1
ATOM 671 N N . ILE A 1 85 ? -1.415 -10.250 -10.486 1.00 93.00 85 ILE A N 1
ATOM 672 C CA . ILE A 1 85 ? -1.329 -9.883 -9.077 1.00 93.00 85 ILE A CA 1
ATOM 673 C C . ILE A 1 85 ? -0.879 -11.121 -8.279 1.00 93.00 85 ILE A C 1
ATOM 675 O O . ILE A 1 85 ? -1.512 -12.179 -8.389 1.00 93.00 85 ILE A O 1
ATOM 679 N N . PRO A 1 86 ? 0.212 -11.026 -7.499 1.00 91.56 86 PRO A N 1
ATOM 680 C CA . PRO A 1 86 ? 0.635 -12.128 -6.651 1.00 91.56 86 PRO A CA 1
ATOM 681 C C . PRO A 1 86 ? -0.443 -12.477 -5.620 1.00 91.56 86 PRO A C 1
ATOM 683 O O . PRO A 1 86 ? -1.133 -11.596 -5.101 1.00 91.56 86 PRO A O 1
ATOM 686 N N . THR A 1 87 ? -0.586 -13.763 -5.299 1.00 88.88 87 THR A N 1
ATOM 687 C CA . THR A 1 87 ? -1.678 -14.270 -4.452 1.00 88.88 87 THR A CA 1
ATOM 688 C C . THR A 1 87 ? -1.699 -13.657 -3.057 1.00 88.88 87 THR A C 1
ATOM 690 O O . THR A 1 87 ? -2.772 -13.486 -2.489 1.00 88.88 87 THR A O 1
ATOM 693 N N . GLN A 1 88 ? -0.541 -13.271 -2.517 1.00 86.25 88 GLN A N 1
ATOM 694 C CA . GLN A 1 88 ? -0.433 -12.617 -1.213 1.00 86.25 88 GLN A CA 1
ATOM 695 C C . GLN A 1 88 ? -1.125 -11.245 -1.146 1.00 86.25 88 GLN A C 1
ATOM 697 O O . GLN A 1 88 ? -1.454 -10.783 -0.058 1.00 86.25 88 GLN A O 1
ATOM 702 N N . TYR A 1 89 ? -1.405 -10.620 -2.293 1.00 89.56 89 TYR A N 1
ATOM 703 C CA . TYR A 1 89 ? -2.158 -9.366 -2.374 1.00 89.56 89 TYR A CA 1
ATOM 704 C C . TYR A 1 89 ? -3.652 -9.560 -2.649 1.00 89.56 89 TYR A C 1
ATOM 706 O O . TYR A 1 89 ? -4.395 -8.581 -2.695 1.00 89.56 89 TYR A O 1
ATOM 714 N N . ILE A 1 90 ? -4.107 -10.803 -2.831 1.00 89.94 90 ILE A N 1
ATOM 715 C CA . ILE A 1 90 ? -5.519 -11.128 -3.039 1.00 89.94 90 ILE A CA 1
ATOM 716 C C . ILE A 1 90 ? -6.147 -11.434 -1.681 1.00 89.94 90 ILE A C 1
ATOM 718 O O . ILE A 1 90 ? -6.017 -12.532 -1.140 1.00 89.94 90 ILE A O 1
ATOM 722 N N . LEU A 1 91 ? -6.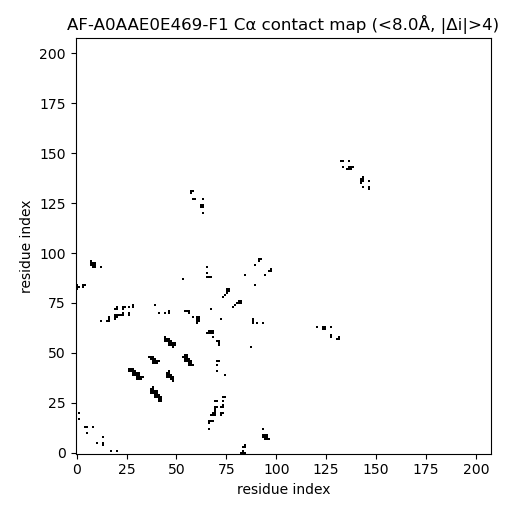878 -10.468 -1.132 1.00 85.31 91 LEU A N 1
ATOM 723 C CA . LEU A 1 91 ? -7.587 -10.672 0.126 1.00 85.31 91 LEU A CA 1
ATOM 724 C C . LEU A 1 91 ? -8.936 -11.364 -0.095 1.00 85.31 91 LEU A C 1
ATOM 726 O O . LEU A 1 91 ? -9.761 -10.896 -0.880 1.00 85.31 91 LEU A O 1
ATOM 730 N N . LYS A 1 92 ? -9.189 -12.450 0.650 1.00 80.06 92 LYS A N 1
ATOM 731 C CA . LYS A 1 92 ? -10.387 -13.302 0.498 1.00 80.06 92 LYS A CA 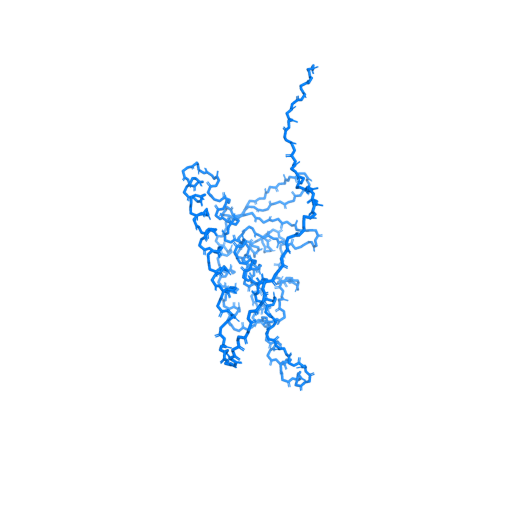1
ATOM 732 C C . LYS A 1 92 ? -11.704 -12.518 0.511 1.00 80.06 92 LYS A C 1
ATOM 734 O O . LYS A 1 92 ? -12.533 -12.720 -0.370 1.00 80.06 92 LYS A O 1
ATOM 739 N N . TRP A 1 93 ? -11.861 -11.584 1.448 1.00 76.94 93 TRP A N 1
ATOM 740 C CA . TRP A 1 93 ? -13.066 -10.763 1.637 1.00 76.94 93 TRP A CA 1
ATOM 741 C C . TRP A 1 93 ? -13.380 -9.817 0.464 1.00 76.94 93 TRP A C 1
ATOM 743 O O . TRP A 1 93 ? -14.528 -9.412 0.293 1.00 76.94 93 TRP A O 1
ATOM 753 N N . TRP A 1 94 ? -12.398 -9.520 -0.394 1.00 83.00 94 TRP A N 1
ATOM 754 C CA . TRP A 1 94 ? -12.590 -8.732 -1.615 1.00 83.00 94 TRP A CA 1
ATOM 755 C C . TRP A 1 94 ? -12.908 -9.557 -2.862 1.00 83.00 94 TRP A C 1
ATOM 757 O O . TRP A 1 94 ? -13.273 -8.998 -3.906 1.00 83.00 94 TRP A O 1
ATOM 767 N N . THR A 1 95 ? -12.814 -10.882 -2.763 1.00 83.19 95 THR A N 1
ATOM 768 C CA . THR A 1 95 ? -13.094 -11.785 -3.877 1.00 83.19 95 THR A CA 1
ATOM 769 C C . THR A 1 95 ? -14.594 -11.991 -4.085 1.00 83.19 95 THR A C 1
ATOM 771 O O . THR A 1 95 ? -15.405 -11.870 -3.167 1.00 83.19 95 THR A O 1
ATOM 774 N N . LYS A 1 96 ? -14.993 -12.362 -5.304 1.00 79.38 96 LYS A N 1
ATOM 775 C CA . LYS A 1 96 ? -16.372 -12.788 -5.597 1.00 79.38 96 LYS A CA 1
ATOM 776 C C . LYS A 1 96 ? -16.766 -14.046 -4.812 1.00 79.38 96 LYS A C 1
ATOM 778 O O . LYS A 1 96 ? -17.946 -14.224 -4.527 1.00 79.38 96 LYS A O 1
ATOM 783 N N . GLN A 1 97 ? -15.793 -14.887 -4.454 1.00 67.25 97 GLN A N 1
ATOM 784 C CA . GLN A 1 97 ? -16.003 -16.137 -3.716 1.00 67.25 97 GLN A CA 1
ATOM 785 C C . GLN A 1 97 ? -16.433 -15.903 -2.264 1.00 67.25 97 GLN A C 1
ATOM 787 O O . GLN A 1 97 ? -17.212 -16.698 -1.749 1.00 67.25 97 GLN A O 1
ATOM 792 N N . ALA A 1 98 ? -16.090 -14.759 -1.659 1.00 59.44 98 ALA A N 1
ATOM 793 C CA . ALA A 1 98 ? -16.621 -14.376 -0.347 1.00 59.44 98 ALA A CA 1
ATOM 794 C C . ALA A 1 98 ? -18.162 -14.298 -0.320 1.00 59.44 98 ALA A C 1
ATOM 796 O O . ALA A 1 98 ? -18.777 -14.533 0.715 1.00 59.44 98 ALA A O 1
ATOM 797 N N . ARG A 1 99 ? -18.811 -14.010 -1.462 1.00 44.72 99 ARG A N 1
ATOM 798 C CA . ARG A 1 99 ? -20.283 -14.015 -1.578 1.00 44.72 99 ARG A CA 1
ATOM 799 C C . ARG A 1 99 ? -20.879 -15.415 -1.739 1.00 44.72 99 ARG A C 1
ATOM 801 O O . ARG A 1 99 ? -22.071 -15.578 -1.508 1.00 44.72 99 ARG A O 1
ATOM 808 N N . VAL A 1 100 ? -20.080 -16.395 -2.161 1.00 44.84 100 VAL A N 1
ATOM 809 C CA . VAL A 1 100 ? -20.514 -17.782 -2.402 1.00 44.84 100 VAL A CA 1
ATOM 810 C C . VAL A 1 100 ? -20.322 -18.630 -1.143 1.00 44.84 100 VAL A C 1
ATOM 812 O O . VAL A 1 100 ? -21.203 -19.412 -0.798 1.00 44.84 100 VAL A O 1
ATOM 815 N N . GLU A 1 101 ? -19.236 -18.405 -0.402 1.00 37.75 101 GLU A N 1
ATOM 816 C CA . GLU A 1 101 ? -18.966 -19.088 0.871 1.00 37.75 101 GLU A CA 1
ATOM 817 C C . GLU A 1 101 ? -19.943 -18.650 1.978 1.00 37.75 101 GLU A C 1
ATOM 819 O O . GLU A 1 101 ? -20.377 -19.476 2.771 1.00 37.75 101 GLU A O 1
ATOM 824 N N . CYS A 1 102 ? -20.446 -17.409 1.940 1.00 34.66 102 CYS A N 1
ATOM 825 C CA . CYS A 1 102 ? -21.434 -16.897 2.902 1.00 34.66 102 CYS A CA 1
ATOM 826 C C . CYS A 1 102 ? -22.796 -17.637 2.878 1.00 34.66 102 CYS A C 1
ATOM 828 O O . CYS A 1 102 ? -23.563 -17.549 3.833 1.00 34.66 102 CYS A O 1
ATOM 830 N N . VAL A 1 103 ? -23.107 -18.391 1.813 1.00 37.50 103 VAL A N 1
ATOM 831 C CA . VAL A 1 103 ? -24.369 -19.154 1.691 1.00 37.50 103 VAL A CA 1
ATOM 832 C C . VAL A 1 103 ? -24.212 -20.623 2.109 1.00 37.50 103 VAL A C 1
ATOM 834 O O . VAL A 1 103 ? -25.195 -21.255 2.488 1.00 37.50 103 VAL A O 1
ATOM 837 N N . GLN A 1 104 ? -22.997 -21.176 2.089 1.00 36.38 104 GLN A N 1
ATOM 838 C CA . GLN A 1 104 ? -22.732 -22.553 2.540 1.00 36.38 104 GLN A CA 1
ATOM 839 C C . GLN A 1 104 ? -22.289 -22.621 4.003 1.00 36.38 104 GLN A C 1
ATOM 841 O O . GLN A 1 104 ? -22.432 -23.654 4.651 1.00 36.38 104 GLN A O 1
ATOM 846 N N . ASP A 1 105 ? -21.885 -21.483 4.548 1.00 33.81 105 ASP A N 1
ATOM 847 C CA . ASP A 1 105 ? -21.445 -21.320 5.920 1.00 33.81 105 ASP A CA 1
ATOM 848 C C . ASP A 1 105 ? -22.583 -20.964 6.890 1.00 33.81 105 ASP A C 1
ATOM 850 O O . ASP A 1 105 ? -22.348 -20.397 7.950 1.00 33.81 105 ASP A O 1
ATOM 854 N N . MET A 1 106 ? -23.825 -21.389 6.625 1.00 33.12 106 MET A N 1
ATOM 855 C CA . MET A 1 106 ? -24.936 -21.326 7.601 1.00 33.12 106 MET A CA 1
ATOM 856 C C . MET A 1 106 ? -24.771 -22.284 8.808 1.00 33.12 106 MET A C 1
ATOM 858 O O . MET A 1 106 ? -25.731 -22.598 9.507 1.00 33.12 106 MET A O 1
ATOM 862 N N . GLN A 1 107 ? -23.541 -22.730 9.074 1.00 36.41 107 GLN A N 1
ATOM 863 C CA . GLN A 1 107 ? -23.076 -23.324 10.334 1.00 36.41 107 GLN A CA 1
ATOM 864 C C . GLN A 1 107 ? -21.808 -22.640 10.880 1.00 36.41 107 GLN A C 1
ATOM 866 O O . GLN A 1 107 ? -21.221 -23.102 11.862 1.00 36.41 107 GLN A O 1
ATOM 871 N N . TRP A 1 108 ? -21.410 -21.501 10.312 1.00 31.83 108 TRP A N 1
ATOM 872 C CA . TRP A 1 108 ? -20.435 -20.607 10.915 1.00 31.83 108 TRP A CA 1
ATOM 873 C C . TRP A 1 108 ? -21.148 -19.834 11.992 1.00 31.83 108 TRP A C 1
ATOM 875 O O . TRP A 1 108 ? -21.862 -18.868 11.741 1.00 31.83 108 TRP A O 1
ATOM 885 N N . ARG A 1 109 ? -20.995 -20.367 13.203 1.00 33.22 109 ARG A N 1
ATOM 886 C CA . ARG A 1 109 ? -21.322 -19.706 14.456 1.00 33.22 109 ARG A CA 1
ATOM 887 C C . ARG A 1 109 ? -21.046 -18.218 14.318 1.00 33.22 109 ARG A C 1
ATOM 889 O O . ARG A 1 109 ? -19.887 -17.839 14.190 1.00 33.22 109 ARG A O 1
ATOM 896 N N . GLU A 1 110 ? -22.133 -17.455 14.285 1.00 35.75 110 GLU A N 1
ATOM 897 C CA . GLU A 1 110 ? -22.238 -16.088 14.773 1.00 35.75 110 GLU A CA 1
ATOM 898 C C . GLU A 1 110 ? -20.885 -15.364 14.771 1.00 35.75 110 GLU A C 1
ATOM 900 O O . GLU A 1 110 ? -20.190 -15.310 15.787 1.00 35.75 110 GLU A O 1
ATOM 905 N N . ILE A 1 111 ? -20.484 -14.821 13.614 1.00 45.03 111 ILE A N 1
ATOM 906 C CA . ILE A 1 111 ? -19.524 -13.719 13.622 1.00 45.03 111 ILE A CA 1
ATOM 907 C C . ILE A 1 111 ? -20.287 -12.561 14.260 1.00 45.03 111 ILE A C 1
ATOM 909 O O . ILE A 1 111 ? -20.882 -11.730 13.578 1.00 45.03 111 ILE A O 1
ATOM 913 N N . GLN A 1 112 ? -20.307 -12.543 15.593 1.00 39.69 112 GLN A N 1
ATOM 914 C CA . GLN A 1 112 ? -20.316 -11.285 16.308 1.00 39.69 112 GLN A CA 1
ATOM 915 C C . GLN A 1 112 ? -19.220 -10.440 15.665 1.00 39.69 112 GLN A C 1
ATOM 917 O O . GLN A 1 112 ? -18.089 -10.906 15.511 1.00 39.69 112 GLN A O 1
ATOM 922 N N . GLU A 1 113 ? -19.574 -9.239 15.220 1.00 43.84 113 GLU A N 1
ATOM 923 C CA . GLU A 1 113 ? -18.615 -8.236 14.780 1.00 43.84 113 GLU A CA 1
ATOM 924 C C . GLU A 1 113 ? -17.561 -8.079 15.880 1.00 43.84 113 GLU A C 1
ATOM 926 O O . GLU A 1 113 ? -17.832 -7.432 16.884 1.00 43.84 113 GLU A O 1
ATOM 931 N N . ASP A 1 114 ? -16.397 -8.727 15.741 1.00 48.19 114 ASP A N 1
ATOM 932 C CA . ASP A 1 114 ? -15.371 -8.711 16.783 1.00 48.19 114 ASP A CA 1
ATOM 933 C C . ASP A 1 114 ? -14.911 -7.256 16.976 1.00 48.19 114 ASP A C 1
ATOM 935 O O . ASP A 1 114 ? -14.244 -6.700 16.088 1.00 48.19 114 ASP A O 1
ATOM 939 N N . PRO A 1 115 ? -15.236 -6.608 18.111 1.00 56.75 115 PRO A N 1
ATOM 940 C CA . PRO A 1 115 ? -14.888 -5.210 18.345 1.00 56.75 115 PRO A CA 1
ATOM 941 C C . PRO A 1 115 ? -13.371 -4.974 18.261 1.00 56.75 115 PRO A C 1
ATOM 943 O O . PRO A 1 115 ? -12.922 -3.879 17.904 1.00 56.75 115 PRO A O 1
ATOM 946 N N . LYS A 1 116 ? -12.561 -6.017 18.500 1.00 55.91 116 LYS A N 1
ATOM 947 C CA . LYS A 1 116 ? -11.096 -5.967 18.397 1.00 55.91 116 LYS A CA 1
ATOM 948 C C . LYS A 1 116 ? -10.612 -5.859 16.954 1.00 55.91 116 LYS A C 1
ATOM 950 O O . LYS A 1 116 ? -9.590 -5.214 16.696 1.00 55.91 116 LYS A O 1
ATOM 955 N N . LEU A 1 117 ? -11.343 -6.434 15.998 1.00 55.97 117 LEU A N 1
ATOM 956 C CA . LEU A 1 117 ? -11.016 -6.323 14.577 1.00 55.97 117 LEU A CA 1
ATOM 957 C C . LEU A 1 117 ? -11.250 -4.888 14.081 1.00 55.97 117 LEU A C 1
ATOM 959 O O . LEU A 1 117 ? -10.381 -4.315 13.423 1.00 55.97 117 LEU A O 1
ATOM 963 N N . GLN A 1 118 ? -12.364 -4.264 14.481 1.00 55.41 118 GLN A N 1
ATOM 964 C CA . GLN A 1 118 ? -12.672 -2.864 14.158 1.00 55.41 118 GLN A CA 1
ATOM 965 C C . GLN A 1 118 ? -11.663 -1.888 14.776 1.00 55.41 118 GLN A C 1
ATOM 967 O O . GLN A 1 118 ? -11.190 -0.972 14.099 1.00 55.41 118 GLN A O 1
ATOM 972 N N . GLN A 1 119 ? -11.271 -2.109 16.034 1.00 70.62 119 GLN A N 1
ATOM 973 C CA . GLN A 1 119 ? -10.231 -1.317 16.695 1.00 70.62 119 GLN A CA 1
ATOM 974 C C . GLN A 1 119 ? -8.889 -1.411 15.954 1.00 70.62 119 GLN A C 1
ATOM 976 O O . GLN A 1 119 ? -8.241 -0.392 15.710 1.00 70.62 119 GLN A O 1
ATOM 981 N N . THR A 1 120 ? -8.505 -2.616 15.526 1.00 63.88 120 THR A N 1
ATOM 982 C CA . THR A 1 120 ? -7.267 -2.849 14.767 1.00 63.88 120 THR A CA 1
ATOM 983 C C . THR A 1 120 ? -7.280 -2.123 13.420 1.00 63.88 120 THR A C 1
ATOM 985 O O . THR A 1 120 ? -6.281 -1.508 13.043 1.00 63.88 120 THR A O 1
ATOM 988 N N . CYS A 1 121 ? -8.405 -2.140 12.701 1.00 61.66 121 CYS A N 1
ATOM 989 C CA . CYS A 1 121 ? -8.558 -1.402 11.445 1.00 61.66 121 CYS A CA 1
ATOM 990 C C . CYS A 1 121 ? -8.439 0.118 11.648 1.00 61.66 121 CYS A C 1
ATOM 992 O O . CYS A 1 121 ? -7.691 0.772 10.919 1.00 61.66 121 CYS A O 1
ATOM 994 N N . ARG A 1 122 ? -9.116 0.675 12.663 1.00 74.56 122 ARG A N 1
ATOM 995 C CA . ARG A 1 122 ? -9.038 2.109 13.007 1.00 74.56 122 ARG A CA 1
ATOM 996 C C . ARG A 1 122 ? -7.608 2.526 13.360 1.00 74.56 122 ARG A C 1
ATOM 998 O O . ARG A 1 122 ? -7.123 3.531 12.845 1.00 74.56 122 ARG A O 1
ATOM 1005 N N . TYR A 1 123 ? -6.918 1.725 14.173 1.00 75.62 123 TYR A N 1
ATOM 1006 C CA . TYR A 1 123 ? -5.521 1.953 14.546 1.00 75.62 123 TYR A CA 1
ATOM 1007 C C . TYR A 1 123 ? -4.594 1.990 13.323 1.00 75.62 123 TYR A C 1
ATOM 1009 O O . TYR A 1 123 ? -3.855 2.957 13.139 1.00 75.62 123 TYR A O 1
ATOM 1017 N N . ARG A 1 124 ? -4.673 0.980 12.443 1.00 67.12 124 ARG A N 1
ATOM 1018 C CA . ARG A 1 124 ? -3.826 0.896 11.238 1.00 67.12 124 ARG A CA 1
ATOM 1019 C C . ARG A 1 124 ? -4.007 2.102 10.314 1.00 67.12 124 ARG A C 1
ATOM 1021 O O . ARG A 1 124 ? -3.019 2.644 9.822 1.00 67.12 124 ARG A O 1
ATOM 1028 N N . LEU A 1 125 ? -5.248 2.548 10.116 1.00 69.81 125 LEU A N 1
ATOM 1029 C CA . LEU A 1 125 ? -5.550 3.730 9.307 1.00 69.81 125 LEU A CA 1
ATOM 1030 C C . LEU A 1 125 ? -4.949 5.009 9.907 1.00 69.81 125 LEU A C 1
ATOM 1032 O O . LEU A 1 125 ? -4.333 5.795 9.187 1.00 69.81 125 LEU A O 1
ATOM 1036 N N . LEU A 1 126 ? -5.101 5.213 11.218 1.00 78.94 126 LEU A N 1
ATOM 1037 C CA . LEU A 1 126 ? -4.545 6.383 11.899 1.00 78.94 126 LEU A CA 1
ATOM 1038 C C . LEU A 1 126 ? -3.020 6.415 11.789 1.00 78.94 126 LEU A C 1
ATOM 1040 O O . LEU A 1 126 ? -2.469 7.440 11.387 1.00 78.94 126 LEU A O 1
ATOM 1044 N N . CYS A 1 127 ? -2.344 5.295 12.062 1.00 77.81 127 CYS A N 1
ATOM 1045 C CA . CYS A 1 127 ? -0.893 5.199 11.912 1.00 77.81 127 CYS A CA 1
ATOM 1046 C C . CYS A 1 127 ? -0.435 5.620 10.512 1.00 77.81 127 CYS A C 1
ATOM 1048 O O . CYS A 1 127 ? 0.483 6.424 10.405 1.00 77.81 127 CYS A O 1
ATOM 1050 N N . SER A 1 128 ? -1.114 5.170 9.454 1.00 74.38 128 SER A N 1
ATOM 1051 C CA . SER A 1 128 ? -0.789 5.563 8.078 1.00 74.38 128 SER A CA 1
ATOM 1052 C C . SER A 1 128 ? -0.866 7.068 7.841 1.00 74.38 128 SER A C 1
ATOM 1054 O O . SER A 1 128 ? 0.072 7.675 7.310 1.00 74.38 128 SER A O 1
ATOM 1056 N N . ILE A 1 129 ? -1.977 7.681 8.252 1.00 77.00 129 ILE A N 1
ATOM 1057 C CA . ILE A 1 129 ? -2.190 9.116 8.076 1.00 77.00 129 ILE A CA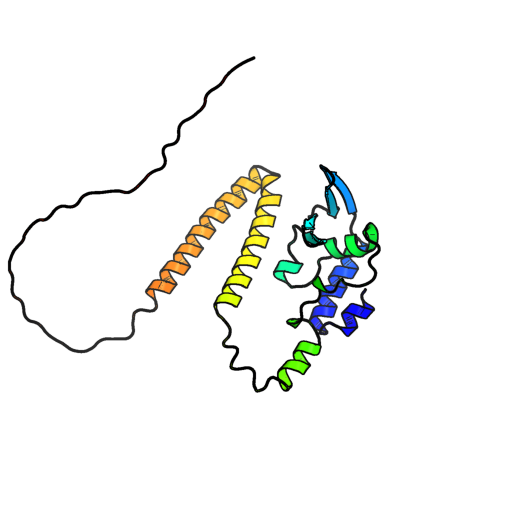 1
ATOM 1058 C C . ILE A 1 129 ? -1.071 9.886 8.777 1.00 77.00 129 ILE A C 1
ATOM 1060 O O . ILE A 1 129 ? -0.454 10.762 8.165 1.00 77.00 129 ILE A O 1
ATOM 1064 N N . PHE A 1 130 ? -0.767 9.521 10.024 1.00 85.12 130 PHE A N 1
ATOM 1065 C CA . PHE A 1 130 ? 0.282 10.178 10.792 1.00 85.12 130 PHE A CA 1
ATOM 1066 C C . PHE A 1 130 ? 1.675 9.926 10.225 1.00 85.12 130 PHE A C 1
ATOM 1068 O O . PHE A 1 130 ? 2.429 10.883 10.118 1.00 85.12 130 PHE A O 1
ATOM 1075 N N . THR A 1 131 ? 2.011 8.717 9.768 1.00 77.56 131 THR A N 1
ATOM 1076 C CA . THR A 1 131 ? 3.310 8.441 9.133 1.00 77.56 131 THR A CA 1
ATOM 1077 C C . THR A 1 131 ? 3.539 9.330 7.912 1.00 77.56 131 THR A C 1
ATOM 1079 O O . THR A 1 131 ? 4.611 9.922 7.774 1.00 77.56 131 THR A O 1
ATOM 1082 N N . ARG A 1 132 ? 2.527 9.498 7.052 1.00 69.50 132 ARG A N 1
ATOM 1083 C CA . ARG A 1 132 ? 2.628 10.386 5.885 1.00 69.50 132 ARG A CA 1
ATOM 1084 C C . ARG A 1 132 ? 2.787 11.850 6.292 1.00 69.50 132 ARG A C 1
ATOM 1086 O O . ARG A 1 132 ? 3.627 12.548 5.725 1.00 69.50 132 ARG A O 1
ATOM 1093 N N . ILE A 1 133 ? 2.002 12.311 7.268 1.00 83.38 133 ILE A N 1
ATOM 1094 C CA . ILE A 1 133 ? 2.118 13.675 7.801 1.00 83.38 133 ILE A CA 1
ATOM 1095 C C . ILE A 1 133 ? 3.520 13.891 8.373 1.00 83.38 133 ILE A C 1
ATOM 1097 O O . ILE A 1 133 ? 4.163 14.869 8.008 1.00 83.38 133 ILE A O 1
ATOM 1101 N N . SER A 1 134 ? 4.026 12.969 9.194 1.00 85.94 134 SER A N 1
ATOM 1102 C CA . SER A 1 134 ? 5.366 13.038 9.782 1.00 85.94 134 SER A CA 1
ATOM 1103 C C . SER A 1 134 ? 6.454 13.106 8.714 1.00 85.94 134 SER A C 1
ATOM 1105 O O . SER A 1 134 ? 7.316 13.979 8.788 1.00 85.94 134 SER A O 1
ATOM 1107 N N . SER A 1 135 ? 6.385 12.245 7.692 1.00 79.75 135 SER A N 1
ATOM 1108 C CA . SER A 1 135 ? 7.350 12.243 6.589 1.00 79.75 135 SER A CA 1
ATOM 1109 C C . SER A 1 135 ? 7.384 13.596 5.879 1.00 79.75 135 SER A C 1
ATOM 1111 O O . SER A 1 135 ? 8.450 14.189 5.754 1.00 79.75 135 SER A O 1
ATOM 1113 N N . ARG A 1 136 ? 6.227 14.125 5.465 1.00 84.25 136 ARG A N 1
ATOM 1114 C CA . ARG A 1 136 ? 6.151 15.377 4.691 1.00 84.25 136 ARG A CA 1
ATOM 1115 C C . ARG A 1 136 ? 6.444 16.614 5.535 1.00 84.25 136 ARG A C 1
ATOM 1117 O O . ARG A 1 136 ? 7.097 17.537 5.061 1.00 84.25 136 ARG A O 1
ATOM 1124 N N . ALA A 1 137 ? 5.978 16.643 6.781 1.00 91.69 137 ALA A N 1
ATOM 1125 C CA . ALA A 1 137 ? 6.200 17.767 7.682 1.00 91.69 137 ALA A CA 1
ATOM 1126 C C . ALA A 1 137 ? 7.682 17.921 8.054 1.00 91.69 137 ALA A C 1
ATOM 1128 O O . ALA A 1 137 ? 8.144 19.046 8.214 1.00 91.69 137 ALA A O 1
ATOM 1129 N N . SER A 1 138 ? 8.441 16.820 8.128 1.00 93.81 138 SER A N 1
ATOM 1130 C CA . SER A 1 138 ? 9.877 16.860 8.443 1.00 93.81 138 SER A CA 1
ATOM 1131 C C . SER A 1 138 ? 10.748 17.549 7.384 1.00 93.81 138 SER A C 1
ATOM 1133 O O . SER A 1 138 ? 11.864 17.960 7.689 1.00 93.81 138 SER A O 1
ATOM 1135 N N . GLU A 1 139 ? 10.244 17.733 6.161 1.00 91.62 139 GLU A N 1
ATOM 1136 C CA . GLU A 1 139 ? 10.974 18.409 5.080 1.00 91.62 139 GLU A CA 1
ATOM 1137 C C . GLU A 1 139 ? 11.069 19.935 5.294 1.00 91.62 139 GLU A C 1
ATOM 1139 O O . GLU A 1 139 ? 11.862 20.607 4.633 1.00 91.62 139 GLU A O 1
ATOM 1144 N N . SER A 1 140 ? 10.270 20.514 6.202 1.00 96.25 140 SER A N 1
ATOM 1145 C CA . SER A 1 140 ? 10.266 21.953 6.485 1.00 96.25 140 SER A CA 1
ATOM 1146 C C . SER A 1 140 ? 9.995 22.250 7.954 1.00 96.25 140 SER A C 1
ATOM 1148 O O . SER A 1 140 ? 8.955 21.872 8.481 1.00 96.25 140 SER A O 1
ATOM 1150 N N . GLU A 1 141 ? 10.853 23.061 8.576 1.00 96.88 141 GLU A N 1
ATOM 1151 C CA . GLU A 1 141 ? 10.681 23.514 9.965 1.00 96.88 141 GLU A CA 1
ATOM 1152 C C . GLU A 1 141 ? 9.284 24.106 10.225 1.00 96.88 141 GLU A C 1
ATOM 1154 O O . GLU A 1 141 ? 8.634 23.800 11.220 1.00 96.88 141 GLU A O 1
ATOM 1159 N N . LYS A 1 142 ? 8.766 24.907 9.284 1.00 97.56 142 LYS A N 1
ATOM 1160 C CA . LYS A 1 142 ? 7.429 25.509 9.404 1.00 97.56 142 LYS A CA 1
ATOM 1161 C C . LYS A 1 142 ? 6.316 24.460 9.363 1.00 97.56 142 LYS A C 1
ATOM 1163 O O . LYS A 1 142 ? 5.350 24.568 10.112 1.00 97.56 142 LYS A O 1
ATOM 1168 N N . ALA A 1 143 ? 6.440 23.466 8.482 1.00 95.88 143 ALA A N 1
ATOM 1169 C CA . ALA A 1 143 ? 5.459 22.390 8.363 1.00 95.88 143 ALA A CA 1
ATOM 1170 C C . ALA A 1 143 ? 5.506 21.457 9.580 1.00 95.88 143 ALA A C 1
ATOM 1172 O O . ALA A 1 143 ? 4.455 21.047 10.068 1.00 95.88 143 ALA A O 1
ATOM 1173 N N . TYR A 1 144 ? 6.704 21.181 10.101 1.00 97.50 144 TYR A N 1
ATOM 1174 C CA . TYR A 1 144 ? 6.911 20.438 11.339 1.00 97.50 144 TYR A CA 1
ATOM 1175 C C . TYR A 1 144 ? 6.231 21.116 12.531 1.00 97.50 144 TYR A C 1
ATOM 1177 O O . TYR A 1 144 ? 5.439 20.465 13.210 1.00 97.50 144 TYR A O 1
ATOM 1185 N N . ILE A 1 145 ? 6.480 22.413 12.756 1.00 98.00 145 ILE A N 1
ATOM 1186 C CA . ILE A 1 145 ? 5.879 23.159 13.875 1.00 98.00 145 ILE A CA 1
ATOM 1187 C C . ILE A 1 145 ? 4.350 23.081 13.804 1.00 98.00 145 ILE A C 1
ATOM 1189 O O . ILE A 1 145 ? 3.714 22.687 14.781 1.00 98.00 145 ILE A O 1
ATOM 1193 N N . LEU A 1 146 ? 3.772 23.360 12.631 1.00 97.62 146 LEU A N 1
ATOM 1194 C CA . LEU A 1 146 ? 2.327 23.285 12.410 1.00 97.62 146 LEU A CA 1
ATOM 1195 C C . LEU A 1 146 ? 1.776 21.878 12.698 1.00 97.62 146 LEU A C 1
ATOM 1197 O O . LEU A 1 146 ? 0.807 21.722 13.441 1.00 97.62 146 LEU A O 1
ATOM 1201 N N . ALA A 1 147 ? 2.389 20.840 12.123 1.00 97.44 147 ALA A N 1
ATOM 1202 C CA . ALA A 1 147 ? 1.943 19.461 12.303 1.00 97.44 147 ALA A CA 1
ATOM 1203 C C . ALA A 1 147 ? 2.033 19.018 13.771 1.00 97.44 147 ALA A C 1
ATOM 1205 O O . ALA A 1 147 ? 1.122 18.358 14.269 1.00 97.44 147 ALA A O 1
ATOM 1206 N N . ASN A 1 148 ? 3.099 19.409 14.470 1.00 96.69 148 ASN A N 1
ATOM 1207 C CA . ASN A 1 148 ? 3.308 19.089 15.875 1.00 96.69 148 ASN A CA 1
ATOM 1208 C C . ASN A 1 148 ? 2.276 19.778 16.782 1.00 96.69 148 ASN A C 1
ATOM 1210 O O . ASN A 1 148 ? 1.696 19.126 17.648 1.00 96.69 148 ASN A O 1
ATOM 1214 N N . GLU A 1 149 ? 1.991 21.066 16.563 1.00 97.38 149 GLU A N 1
ATOM 1215 C CA . GLU A 1 149 ? 0.952 21.790 17.311 1.00 97.38 149 GLU A CA 1
ATOM 1216 C C . GLU A 1 149 ? -0.423 21.125 17.161 1.00 97.38 149 GLU A C 1
ATOM 1218 O O . GLU A 1 149 ? -1.116 20.877 18.153 1.00 97.38 149 GLU A O 1
ATOM 1223 N N . HIS A 1 150 ? -0.805 20.768 15.933 1.00 97.00 150 HIS A N 1
ATOM 1224 C CA . HIS A 1 150 ? -2.064 20.071 15.682 1.00 97.00 150 HIS A CA 1
ATOM 1225 C C . HIS A 1 150 ? -2.090 18.657 16.270 1.00 97.00 150 HIS A C 1
ATOM 1227 O O . HIS A 1 150 ? -3.113 18.270 16.832 1.00 97.00 150 HIS A O 1
ATOM 1233 N N . ALA A 1 151 ? -0.990 17.902 16.189 1.00 96.56 151 ALA A N 1
ATOM 1234 C CA . ALA A 1 151 ? -0.902 16.565 16.772 1.00 96.56 151 ALA A CA 1
ATOM 1235 C C . ALA A 1 151 ? -1.081 16.603 18.296 1.00 96.56 151 ALA A C 1
ATOM 1237 O O . ALA A 1 151 ? -1.870 15.830 18.829 1.00 96.56 151 ALA A O 1
ATOM 1238 N N . ILE A 1 152 ? -0.437 17.549 18.991 1.00 95.06 152 ILE A N 1
ATOM 1239 C CA . ILE A 1 152 ? -0.593 17.731 20.444 1.00 95.06 152 ILE A CA 1
ATOM 1240 C C . ILE A 1 152 ? -2.046 18.047 20.810 1.00 95.06 152 ILE A C 1
ATOM 1242 O O . ILE A 1 152 ? -2.575 17.495 21.776 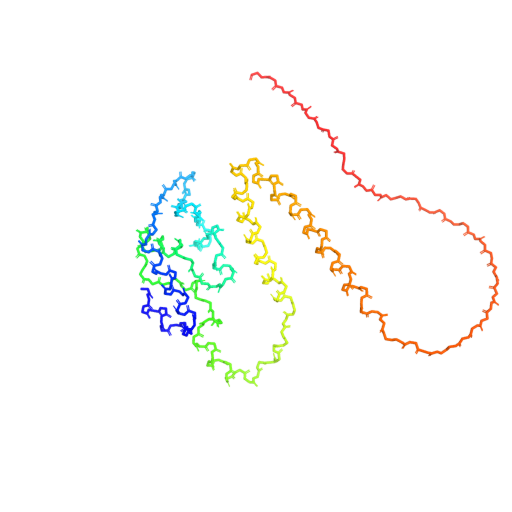1.00 95.06 152 ILE A O 1
ATOM 1246 N N . ASN A 1 153 ? -2.698 18.936 20.059 1.00 96.44 153 ASN A N 1
ATOM 1247 C CA . ASN A 1 153 ? -4.096 19.285 20.311 1.00 96.44 153 ASN A CA 1
ATOM 1248 C C . ASN A 1 153 ? -5.029 18.097 20.063 1.00 96.44 153 ASN A C 1
ATOM 1250 O O . ASN A 1 153 ? -5.918 17.841 20.870 1.00 96.44 153 ASN A O 1
ATOM 1254 N N . LEU A 1 154 ? -4.801 17.346 18.987 1.00 96.75 154 LEU A N 1
ATOM 1255 C CA . LEU A 1 154 ? -5.584 16.161 18.667 1.00 96.75 154 LEU A CA 1
ATOM 1256 C C . LEU A 1 154 ? -5.420 15.065 19.725 1.00 96.75 154 LEU A C 1
ATOM 1258 O O . LEU A 1 154 ? -6.420 14.472 20.112 1.00 96.75 154 LEU A O 1
ATOM 1262 N N . THR A 1 155 ? -4.209 14.845 20.250 1.00 95.25 155 THR A N 1
ATOM 1263 C CA . THR A 1 155 ? -3.987 13.911 21.364 1.00 95.25 155 THR A CA 1
ATOM 1264 C C . THR A 1 155 ? -4.874 14.256 22.556 1.00 95.25 155 THR A C 1
ATOM 1266 O O . THR A 1 155 ? -5.543 13.374 23.076 1.00 95.25 155 THR A O 1
ATOM 1269 N N . LYS A 1 156 ? -4.954 15.537 22.947 1.00 95.62 156 LYS A N 1
ATOM 1270 C CA . LYS A 1 156 ? -5.831 15.966 24.051 1.00 95.62 156 LYS A CA 1
ATOM 1271 C C . LYS A 1 156 ? -7.299 15.642 23.770 1.00 95.62 156 LYS A C 1
ATOM 1273 O O . LYS A 1 156 ? -7.945 15.025 24.600 1.00 95.62 156 LYS A O 1
ATOM 1278 N N . VAL A 1 157 ? -7.791 15.995 22.579 1.00 95.88 157 VAL A N 1
ATOM 1279 C CA . VAL A 1 157 ? -9.187 15.734 22.184 1.00 95.88 157 VAL A CA 1
ATOM 1280 C C . VAL A 1 157 ? -9.508 14.236 22.196 1.00 95.88 157 VAL A C 1
ATOM 1282 O O . VAL A 1 157 ? -10.592 13.851 22.621 1.00 95.88 157 VAL A O 1
ATOM 1285 N N . VAL A 1 158 ? -8.586 13.384 21.740 1.00 94.94 158 VAL A N 1
ATOM 1286 C CA . VAL A 1 158 ? -8.773 11.925 21.751 1.00 94.94 158 VAL A CA 1
ATOM 1287 C C . VAL A 1 158 ? -8.847 11.390 23.180 1.00 94.94 158 VAL A C 1
ATOM 1289 O O . VAL A 1 158 ? -9.764 10.631 23.478 1.00 94.94 158 VAL A O 1
ATOM 1292 N N . GLU A 1 159 ? -7.932 11.799 24.062 1.00 93.81 159 GLU A N 1
ATOM 1293 C CA . GLU A 1 159 ? -7.967 11.392 25.474 1.00 93.81 159 GLU A CA 1
ATOM 1294 C C . GLU A 1 159 ? -9.257 11.868 26.160 1.00 93.81 159 GLU A C 1
ATOM 1296 O O . GLU A 1 159 ? -9.893 11.093 26.870 1.00 93.81 159 GLU A O 1
ATOM 1301 N N . ASP A 1 160 ? -9.711 13.097 25.887 1.00 93.94 160 ASP A N 1
ATOM 1302 C CA . ASP A 1 160 ? -10.968 13.626 26.428 1.00 93.94 160 ASP A CA 1
ATOM 1303 C C . ASP A 1 160 ? -12.182 12.782 25.991 1.00 93.94 160 ASP A C 1
ATOM 1305 O O . ASP A 1 160 ? -13.035 12.455 26.817 1.00 93.94 160 ASP A O 1
ATOM 1309 N N . ILE A 1 161 ? -12.255 12.379 24.714 1.00 93.19 161 ILE A N 1
ATOM 1310 C CA . ILE A 1 161 ? -13.325 11.501 24.203 1.00 93.19 161 ILE A CA 1
ATOM 1311 C C . ILE A 1 161 ? -13.292 10.144 24.915 1.00 93.19 161 ILE A C 1
ATOM 1313 O O . ILE A 1 161 ? -14.324 9.680 25.400 1.00 93.19 161 ILE A O 1
ATOM 1317 N N . LEU A 1 162 ? -12.111 9.534 25.038 1.00 89.81 162 LEU A N 1
ATOM 1318 C CA . LEU A 1 162 ? -11.953 8.235 25.696 1.00 89.81 162 LEU A CA 1
ATOM 1319 C C . LEU A 1 162 ? -12.289 8.302 27.195 1.00 89.81 162 LEU A C 1
ATOM 1321 O O . LEU A 1 162 ? -12.859 7.361 27.745 1.00 89.81 162 LEU A O 1
ATOM 1325 N N . HIS A 1 163 ? -11.994 9.420 27.862 1.00 85.12 163 HIS A N 1
ATOM 1326 C CA . HIS A 1 163 ? -12.381 9.646 29.254 1.00 85.12 163 HIS A CA 1
ATOM 1327 C C . HIS A 1 163 ? -13.901 9.804 29.434 1.00 85.12 163 HIS A C 1
ATOM 1329 O O . HIS A 1 163 ? -14.442 9.315 30.428 1.00 85.12 163 HIS A O 1
ATOM 1335 N N . VAL A 1 164 ? -14.604 10.437 28.487 1.00 79.88 164 VAL A N 1
ATOM 1336 C CA . VAL A 1 164 ? -16.074 10.585 28.515 1.00 79.88 164 VAL A CA 1
ATOM 1337 C C . VAL A 1 164 ? -16.782 9.247 28.275 1.00 79.88 164 VAL A C 1
ATOM 1339 O O . VAL A 1 164 ? -17.770 8.953 28.948 1.00 79.88 164 VAL A O 1
ATOM 1342 N N . GLU A 1 165 ? -16.261 8.405 27.382 1.00 67.94 165 GLU A N 1
ATOM 1343 C CA . GLU A 1 165 ? -16.824 7.077 27.089 1.00 67.94 165 GLU A CA 1
ATOM 1344 C C . GLU A 1 165 ? -16.742 6.117 28.293 1.00 67.94 165 GLU A C 1
ATOM 1346 O O . GLU A 1 165 ? -17.661 5.334 28.512 1.00 67.94 165 GLU A O 1
ATOM 1351 N N . ILE A 1 166 ? -15.707 6.227 29.137 1.00 61.03 166 ILE A N 1
ATOM 1352 C CA . ILE A 1 166 ? -15.569 5.427 30.372 1.00 61.03 166 ILE A CA 1
ATOM 1353 C C . ILE A 1 166 ? -16.527 5.907 31.482 1.00 61.03 166 ILE A C 1
ATOM 1355 O O . ILE A 1 166 ? -16.964 5.115 32.318 1.00 61.03 166 ILE A O 1
ATOM 1359 N N . ALA A 1 167 ? -16.869 7.199 31.510 1.00 55.22 167 ALA A N 1
ATOM 1360 C CA . ALA A 1 167 ? -17.751 7.782 32.525 1.00 55.22 167 ALA A CA 1
ATOM 1361 C C . ALA A 1 167 ? -19.253 7.597 32.220 1.00 55.22 167 ALA A C 1
ATOM 1363 O O . ALA A 1 167 ? -20.070 7.654 33.139 1.00 55.22 167 ALA A O 1
ATOM 1364 N N . GLY A 1 168 ? -19.618 7.372 30.953 1.00 50.62 168 GLY A N 1
ATOM 1365 C CA . GLY A 1 168 ? -21.007 7.235 30.496 1.00 50.62 168 GLY A CA 1
ATOM 1366 C C . GLY A 1 168 ? -21.666 5.873 30.751 1.00 50.62 168 GLY A C 1
ATOM 1367 O O . GLY A 1 168 ? -22.888 5.789 30.676 1.00 50.62 168 GLY A O 1
ATOM 1368 N N . ASP A 1 169 ? -20.898 4.833 31.093 1.00 48.91 169 ASP A N 1
ATOM 1369 C CA . ASP A 1 169 ? -21.392 3.445 31.214 1.00 48.91 169 ASP A CA 1
ATOM 1370 C C . ASP A 1 169 ? -21.868 3.066 32.638 1.00 48.91 169 ASP A C 1
ATOM 1372 O O . ASP A 1 169 ? -22.213 1.919 32.907 1.00 48.91 169 ASP A O 1
ATOM 1376 N N . ASN A 1 170 ? -21.898 4.023 33.579 1.00 48.00 170 ASN A N 1
ATOM 1377 C CA . ASN A 1 170 ? -22.180 3.775 35.005 1.00 48.00 170 ASN A CA 1
ATOM 1378 C C . ASN A 1 170 ? -23.459 4.442 35.555 1.00 48.00 170 ASN A C 1
ATOM 1380 O O . ASN A 1 170 ? -23.546 4.677 36.762 1.00 48.00 170 ASN A O 1
ATOM 1384 N N . GLN A 1 171 ? -24.472 4.751 34.737 1.00 48.72 171 GLN A N 1
ATOM 1385 C CA . GLN A 1 171 ? -25.751 5.254 35.269 1.00 48.72 171 GLN A CA 1
ATOM 1386 C C . GLN A 1 171 ? -27.001 4.639 34.623 1.00 48.72 171 GLN A C 1
ATOM 1388 O O . GLN A 1 171 ? -27.654 5.262 33.793 1.00 48.72 171 GLN A O 1
ATOM 1393 N N . GLU A 1 172 ? -27.428 3.489 35.157 1.00 37.44 172 GLU A N 1
ATOM 1394 C CA . GLU A 1 172 ? -28.850 3.154 35.336 1.00 37.44 172 GLU A CA 1
ATOM 1395 C C . GLU A 1 172 ? -29.126 2.756 36.809 1.00 37.44 172 GLU A C 1
ATOM 1397 O O . GLU A 1 172 ? -28.876 1.632 37.225 1.00 37.44 172 GLU A O 1
ATOM 1402 N N . LYS A 1 173 ? -29.569 3.769 37.582 1.00 36.03 173 LYS A N 1
ATOM 1403 C CA . LYS A 1 173 ? -30.559 3.832 38.699 1.00 36.03 173 LYS A CA 1
ATOM 1404 C C . LYS A 1 173 ? -30.670 2.627 39.659 1.00 36.03 173 LYS A C 1
ATOM 1406 O O . LYS A 1 173 ? -31.044 1.537 39.253 1.00 36.03 173 LYS A O 1
ATOM 1411 N N . ASP A 1 174 ? -30.297 2.747 40.937 1.00 34.69 174 ASP A N 1
ATOM 1412 C CA . ASP A 1 174 ? -31.027 3.381 42.069 1.00 34.69 174 ASP A CA 1
ATOM 1413 C C . ASP A 1 174 ? -32.441 2.823 42.331 1.00 34.69 174 ASP A C 1
ATOM 1415 O O . ASP A 1 174 ? -33.339 3.031 41.518 1.00 34.69 174 ASP A O 1
ATOM 1419 N N . ASP A 1 175 ? -32.625 2.135 43.467 1.00 32.31 175 ASP A N 1
ATOM 1420 C CA . ASP A 1 175 ? -33.492 2.584 44.580 1.00 32.31 175 ASP A CA 1
ATOM 1421 C C . ASP A 1 175 ? -33.396 1.590 45.761 1.00 32.31 175 ASP A C 1
ATOM 1423 O O . ASP A 1 175 ? -33.364 0.373 45.553 1.00 32.31 175 ASP A O 1
ATOM 1427 N N . GLY A 1 176 ? -33.373 2.086 47.008 1.00 29.70 176 GLY A N 1
ATOM 1428 C CA . GLY A 1 176 ? -33.547 1.205 48.170 1.00 29.70 176 GLY A CA 1
ATOM 1429 C C . GLY A 1 176 ? -33.010 1.603 49.550 1.00 29.70 176 GLY A C 1
ATOM 1430 O O . GLY A 1 176 ? -32.680 0.707 50.311 1.00 29.70 176 GLY A O 1
ATOM 1431 N N . SER A 1 177 ? -32.945 2.893 49.894 1.00 36.50 177 SER A N 1
ATOM 1432 C CA . SER A 1 177 ? -33.162 3.456 51.251 1.00 36.50 177 SER A CA 1
ATOM 1433 C C . SER A 1 177 ? -32.452 2.918 52.530 1.00 36.50 177 SER A C 1
ATOM 1435 O O . SER A 1 177 ? -32.709 1.828 53.024 1.00 36.50 177 SER A O 1
ATOM 1437 N N . GLN A 1 178 ? -31.794 3.886 53.195 1.00 32.47 178 GLN A N 1
ATOM 1438 C CA . GLN A 1 178 ? -31.810 4.221 54.641 1.00 32.47 178 GLN A CA 1
ATOM 1439 C C . GLN A 1 178 ? -30.845 3.559 55.660 1.00 32.47 178 GLN A C 1
ATOM 1441 O O . GLN A 1 178 ? -31.067 2.468 56.164 1.00 32.47 178 GLN A O 1
ATOM 1446 N N . ASN A 1 179 ? -29.863 4.391 56.058 1.00 30.30 179 ASN A N 1
ATOM 1447 C CA . ASN A 1 179 ? -29.418 4.785 57.413 1.00 30.30 179 ASN A CA 1
ATOM 1448 C C . ASN A 1 179 ? -29.189 3.730 58.515 1.00 30.30 179 ASN A C 1
ATOM 1450 O O . ASN A 1 179 ? -30.123 3.063 58.934 1.00 30.30 179 ASN A O 1
ATOM 1454 N N . ILE A 1 180 ? -28.006 3.784 59.153 1.00 30.39 180 ILE A N 1
ATOM 1455 C CA . ILE A 1 180 ? -27.805 4.115 60.587 1.00 30.39 180 ILE A CA 1
ATOM 1456 C C . ILE A 1 180 ? -26.301 4.348 60.846 1.00 30.39 180 ILE A C 1
ATOM 1458 O O . ILE A 1 180 ? -25.445 3.617 60.359 1.00 30.39 180 ILE A O 1
ATOM 1462 N N . ALA A 1 181 ? -26.002 5.402 61.606 1.00 32.16 181 ALA A N 1
ATOM 1463 C CA . ALA A 1 181 ? -24.673 5.793 62.061 1.00 32.16 181 ALA A CA 1
ATOM 1464 C C . ALA A 1 181 ? -24.174 4.936 63.235 1.00 32.16 181 ALA A C 1
ATOM 1466 O O . ALA A 1 181 ? -24.967 4.627 64.117 1.00 32.16 181 ALA A O 1
ATOM 1467 N N . THR A 1 182 ? -22.859 4.713 63.316 1.00 28.34 182 THR A N 1
ATOM 1468 C CA . THR A 1 182 ? -22.093 4.728 64.578 1.00 28.34 182 THR A CA 1
ATOM 1469 C C . THR A 1 182 ? -20.622 5.021 64.283 1.00 28.34 182 THR A C 1
ATOM 1471 O O . THR A 1 182 ? -20.022 4.402 63.407 1.00 28.34 182 THR A O 1
ATOM 1474 N N . GLU A 1 183 ? -20.066 5.979 65.022 1.00 30.28 183 GLU A N 1
ATOM 1475 C CA . GLU A 1 183 ? -18.635 6.280 65.121 1.00 30.28 183 GLU A CA 1
ATOM 1476 C C . GLU A 1 183 ? -17.838 5.064 65.635 1.00 30.28 183 GLU A C 1
ATOM 1478 O O . GLU A 1 183 ? -18.411 4.213 66.317 1.00 30.28 183 GLU A O 1
ATOM 1483 N N . VAL A 1 184 ? -16.524 5.017 65.359 1.00 26.22 184 VAL A N 1
ATOM 1484 C CA . VAL A 1 184 ? -15.429 4.899 66.357 1.00 26.22 184 VAL A CA 1
ATOM 1485 C C . VAL A 1 184 ? -14.095 4.520 65.671 1.00 26.22 184 VAL A C 1
ATOM 1487 O O . VAL A 1 184 ? -13.950 3.457 65.078 1.00 26.22 184 VAL A O 1
ATOM 1490 N N . ASP A 1 185 ? -13.141 5.435 65.858 1.00 26.34 185 ASP A N 1
ATOM 1491 C CA . ASP A 1 185 ? -11.695 5.287 66.101 1.00 26.34 185 ASP A CA 1
ATOM 1492 C C . ASP A 1 185 ? -10.671 4.960 64.995 1.00 26.34 185 ASP A C 1
ATOM 1494 O O . ASP A 1 185 ? -10.798 4.074 64.152 1.00 26.34 185 ASP A O 1
ATOM 1498 N N . CYS A 1 186 ? -9.589 5.735 65.083 1.00 26.50 186 CYS A N 1
ATOM 1499 C CA . CYS A 1 186 ? -8.395 5.744 64.263 1.00 26.50 186 CYS A CA 1
ATOM 1500 C C . CYS A 1 186 ? -7.369 4.747 64.807 1.00 26.50 186 CYS A C 1
ATOM 1502 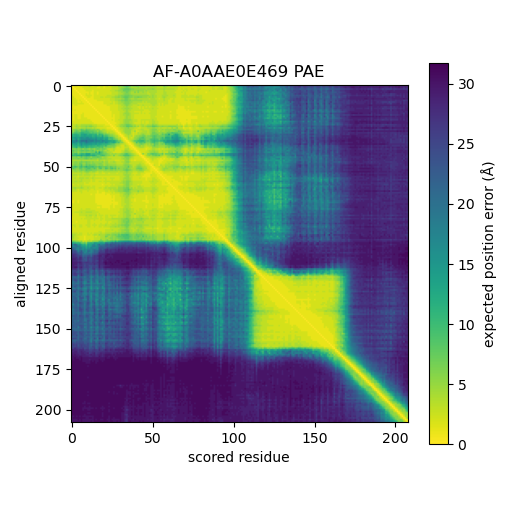O O . CYS A 1 186 ? -6.976 4.838 65.964 1.00 26.50 186 CYS A O 1
ATOM 1504 N N . THR A 1 187 ? -6.772 3.931 63.943 1.00 32.38 187 THR A N 1
ATOM 1505 C CA . THR A 1 187 ? -5.392 3.478 64.165 1.00 32.38 187 THR A CA 1
ATOM 1506 C C . THR A 1 187 ? -4.588 3.572 62.880 1.00 32.38 187 THR A C 1
ATOM 1508 O O . THR A 1 187 ? -5.028 3.212 61.791 1.00 32.38 187 THR A O 1
ATOM 1511 N N . GLN A 1 188 ? -3.411 4.167 63.043 1.00 36.78 188 GLN A N 1
ATOM 1512 C CA . GLN A 1 188 ? -2.371 4.310 62.044 1.00 36.78 188 GLN A CA 1
ATOM 1513 C C . GLN A 1 188 ? -1.883 2.925 61.624 1.00 36.78 188 GLN A C 1
ATOM 1515 O O . GLN A 1 188 ? -1.617 2.103 62.494 1.00 36.78 188 GLN A O 1
ATOM 1520 N N . ASP A 1 189 ? -1.615 2.724 60.334 1.00 31.14 189 ASP A N 1
ATOM 1521 C CA . ASP A 1 189 ? -0.334 2.110 60.024 1.00 31.14 189 ASP A CA 1
ATOM 1522 C C . ASP A 1 189 ? 0.250 2.550 58.685 1.00 31.14 189 ASP A C 1
ATOM 1524 O O . ASP A 1 189 ? -0.416 2.725 57.663 1.00 31.14 189 ASP A O 1
ATOM 1528 N N . SER A 1 190 ? 1.548 2.781 58.766 1.00 29.69 190 SER A N 1
ATOM 1529 C CA . SER A 1 190 ? 2.452 3.191 57.711 1.00 29.69 190 SER A CA 1
ATOM 1530 C C . SER A 1 190 ? 2.601 2.067 56.686 1.00 29.69 190 SER A C 1
ATOM 1532 O O . SER A 1 190 ? 2.864 0.932 57.071 1.00 29.69 190 SER A O 1
ATOM 1534 N N . ASN A 1 191 ? 2.622 2.391 55.390 1.00 30.59 191 ASN A N 1
ATOM 1535 C CA . ASN A 1 191 ? 3.748 1.939 54.575 1.00 30.59 191 ASN A CA 1
ATOM 1536 C C . ASN A 1 191 ? 3.981 2.782 53.320 1.00 30.59 191 ASN A C 1
ATOM 1538 O O . ASN A 1 191 ? 3.084 3.231 52.613 1.00 30.59 191 ASN A O 1
ATOM 1542 N N . VAL A 1 192 ? 5.269 2.988 53.098 1.00 29.95 192 VAL A N 1
ATOM 1543 C CA . VAL A 1 192 ? 5.925 3.996 52.282 1.00 29.95 192 VAL A CA 1
ATOM 1544 C C . VAL A 1 192 ? 6.551 3.299 51.064 1.00 29.95 192 VAL A C 1
ATOM 1546 O O . VAL A 1 192 ? 7.371 2.405 51.225 1.00 29.95 192 VAL A O 1
ATOM 1549 N N . ILE A 1 193 ? 6.215 3.807 49.866 1.00 30.12 193 ILE A N 1
ATOM 1550 C CA . ILE A 1 193 ? 7.087 3.991 48.678 1.00 30.12 193 ILE A CA 1
ATOM 1551 C C . ILE A 1 193 ? 7.478 2.748 47.836 1.00 30.12 193 ILE A C 1
ATOM 1553 O O . ILE A 1 193 ? 8.172 1.861 48.318 1.00 30.12 193 ILE A O 1
ATOM 1557 N N . LYS A 1 194 ? 7.262 2.809 46.500 1.00 29.81 194 LYS A N 1
ATOM 1558 C CA . LYS A 1 194 ? 8.310 3.224 45.518 1.00 29.81 194 LYS A CA 1
ATOM 1559 C C . LYS A 1 194 ? 7.812 3.353 44.072 1.00 29.81 194 LYS A C 1
ATOM 1561 O O . LYS A 1 194 ? 7.544 2.367 43.398 1.00 29.81 194 LYS A O 1
ATOM 1566 N N . VAL A 1 195 ? 7.830 4.584 43.560 1.00 30.75 195 VAL A N 1
ATOM 1567 C CA . VAL A 1 195 ? 7.850 4.885 42.120 1.00 30.75 195 VAL A CA 1
ATOM 1568 C C . VAL A 1 195 ? 9.313 4.893 41.669 1.00 30.75 195 VAL A C 1
ATOM 1570 O O . VAL A 1 195 ? 10.162 5.498 42.329 1.00 30.75 195 VAL A O 1
ATOM 1573 N N . LYS A 1 196 ? 9.640 4.200 40.574 1.00 30.78 196 LYS A N 1
ATOM 1574 C CA . LYS A 1 196 ? 11.009 4.088 40.048 1.00 30.78 196 LYS A CA 1
ATOM 1575 C C . LYS A 1 196 ? 11.166 5.014 38.837 1.00 30.78 196 LYS A C 1
ATOM 1577 O O . LYS A 1 196 ? 10.774 4.665 37.731 1.00 30.78 196 LYS A O 1
ATOM 1582 N N . GLY A 1 197 ? 11.723 6.204 39.062 1.00 29.80 197 GLY A N 1
ATOM 1583 C CA . GLY A 1 197 ? 12.169 7.101 37.993 1.00 29.80 197 GLY A CA 1
ATOM 1584 C C . GLY A 1 197 ? 13.492 6.631 37.378 1.00 29.80 197 GLY A C 1
ATOM 1585 O O . GLY A 1 197 ? 14.395 6.202 38.100 1.00 29.80 197 GLY A O 1
ATOM 1586 N N . LEU A 1 198 ? 13.618 6.726 36.051 1.00 29.98 198 LEU A N 1
ATOM 1587 C CA . LEU A 1 198 ? 14.900 6.607 35.352 1.00 29.98 198 LEU A CA 1
ATOM 1588 C C . LEU A 1 198 ? 15.637 7.953 35.395 1.00 29.98 198 LEU A C 1
ATOM 1590 O O . LEU A 1 198 ? 15.124 8.972 34.937 1.00 29.98 198 LEU A O 1
ATOM 1594 N N . LYS A 1 199 ? 16.861 7.943 35.935 1.00 36.50 199 LYS A N 1
ATOM 1595 C CA . LYS A 1 199 ? 17.801 9.068 35.880 1.00 36.50 199 LYS A CA 1
ATOM 1596 C C . LYS A 1 199 ? 18.472 9.145 34.506 1.00 36.50 199 LYS A C 1
ATOM 1598 O O . LYS A 1 199 ? 18.937 8.142 33.972 1.00 36.50 199 LYS A O 1
ATOM 1603 N N . LYS A 1 200 ? 18.566 10.372 34.000 1.00 34.38 200 LYS A N 1
ATOM 1604 C CA . LYS A 1 200 ? 19.389 10.818 32.872 1.00 34.38 200 LYS A CA 1
ATOM 1605 C C . LYS A 1 200 ? 20.732 11.315 33.409 1.00 34.38 200 LYS A C 1
ATOM 1607 O O . LYS A 1 200 ? 20.711 12.156 34.296 1.00 34.38 200 LYS A O 1
ATOM 1612 N N . GLU A 1 201 ? 21.847 10.870 32.831 1.00 33.91 201 GLU A N 1
ATOM 1613 C CA . GLU A 1 201 ? 23.138 11.590 32.748 1.00 33.91 201 GLU A CA 1
ATOM 1614 C C . GLU A 1 201 ? 24.044 10.832 31.756 1.00 33.91 201 GLU A C 1
ATOM 1616 O O . GLU A 1 201 ? 24.205 9.624 31.870 1.00 33.91 201 GLU A O 1
ATOM 1621 N N . ARG A 1 202 ? 24.315 11.390 30.567 1.00 33.06 202 ARG A N 1
ATOM 1622 C CA . ARG A 1 202 ? 25.363 12.361 30.170 1.00 33.06 202 ARG A CA 1
ATOM 1623 C C . ARG A 1 202 ? 26.772 11.754 30.042 1.00 33.06 202 ARG A C 1
ATOM 1625 O O . ARG A 1 202 ? 27.403 11.429 31.032 1.00 33.06 202 ARG A O 1
ATOM 1632 N N . ASN A 1 203 ? 27.212 11.730 28.779 1.00 31.02 203 ASN A N 1
ATOM 1633 C CA . ASN A 1 203 ? 28.555 11.931 28.223 1.00 31.02 203 ASN A CA 1
ATOM 1634 C C . ASN A 1 203 ? 29.776 11.376 28.962 1.00 31.02 203 ASN A C 1
ATOM 1636 O O . ASN A 1 203 ? 30.182 11.895 29.997 1.00 31.02 203 ASN A O 1
ATOM 1640 N N . ILE A 1 204 ? 30.491 10.493 28.261 1.00 37.19 204 ILE A N 1
ATOM 1641 C CA . ILE A 1 204 ? 31.939 10.346 28.401 1.00 37.19 204 ILE A CA 1
ATOM 1642 C C . ILE A 1 204 ? 32.548 10.445 26.998 1.00 37.19 204 ILE A C 1
ATOM 1644 O O . ILE A 1 204 ? 32.301 9.603 26.138 1.00 37.19 204 ILE A O 1
ATOM 1648 N N . SER A 1 205 ? 33.306 11.517 26.780 1.00 32.34 205 SER A N 1
ATOM 1649 C CA . SER A 1 205 ? 34.250 11.682 25.676 1.00 32.34 205 SER A CA 1
ATOM 1650 C C . SER A 1 205 ? 35.477 10.808 25.905 1.00 32.34 205 SER A C 1
ATOM 1652 O O . SER A 1 205 ? 35.957 10.799 27.035 1.00 32.34 205 SER A O 1
ATOM 1654 N N . TRP A 1 206 ? 36.071 10.244 24.853 1.00 29.94 206 TRP A N 1
ATOM 1655 C CA . TRP A 1 206 ? 37.528 10.102 24.777 1.00 29.94 206 TRP A CA 1
ATOM 1656 C C . TRP A 1 206 ? 38.019 10.318 23.347 1.00 29.94 206 TRP A C 1
ATOM 1658 O O . TRP A 1 206 ? 37.406 9.870 22.382 1.00 29.94 206 TRP A O 1
ATOM 1668 N N . ALA A 1 207 ? 39.112 11.069 23.276 1.00 32.91 207 ALA A N 1
ATOM 1669 C CA . ALA A 1 207 ? 39.872 11.441 22.100 1.00 32.91 207 ALA A CA 1
ATOM 1670 C C . ALA A 1 207 ? 40.850 10.333 21.684 1.00 32.91 207 ALA A C 1
ATOM 1672 O O . ALA A 1 207 ? 41.451 9.705 22.556 1.00 32.91 207 ALA A O 1
ATOM 1673 N N . MET A 1 208 ? 41.044 10.159 20.376 1.00 35.25 208 MET A N 1
ATOM 1674 C CA . MET A 1 208 ? 42.301 10.347 19.627 1.00 35.25 208 MET A CA 1
ATOM 1675 C C . MET A 1 208 ? 42.016 10.179 18.137 1.00 35.25 208 MET A C 1
ATOM 1677 O O . MET A 1 208 ? 41.238 9.263 17.793 1.00 35.25 208 MET A O 1
#

Organism: NCBI:txid43782

Foldseek 3Di:
DLVQCVQWFDPVLSVVQVVQQVVLVPWDWDWDDDPNFIWIAIPNKIWGQDPVRDIDILLCCCVQPLHDGSRSSNCCCPVVVNPDDDPVSRDNCRTPCVVVVVVVVPVVPDPPVPVVVVVVNVVSVVVSVVSVQVVVQVVDPVSVVVSVVVVVVVVVVVVVVVVVVVVPPPDDDDDDDDDDDDDDDDDDDDDDDDDDDDDDDDDDDDDD